Protein AF-A0A960S8V7-F1 (afdb_monomer)

Foldseek 3Di:
DDQDAAEDAVVVCVVPAVPPPVFWDDWWFFEAEPQRKTWTWTDGPVDPFIWIWIAGPVPGTDTDGDGADDATWEAENQRKIKGKHWDWADPDPVDIAIDIWIWIDHPPDIDTLGGQPPPPPSFDKHWQYAALQRWTWIDGPQWIWICDPSHIDTDPDNFRFQEAENVGDTRGDDPPQWAWHYAYPVRFTFIDHDQFWTGTPNDIDTHHNWDFQEAYPQRWTWTARPQFTWIDHPNDTDGCCVVVVFFRAWNYAYNSNYTYGHGDDPPPPPPPDPDDD

Nearest PDB structures (foldseek):
  3iuj-assembly1_A  TM=4.178E-01  e=6.243E-03  Aeromonas caviae
  3c75-assembly1_J  TM=3.885E-01  e=5.619E-03  Paracoccus versutus
  7tol-assembly1_A  TM=5.156E-01  e=6.161E+00  Methanocaldococcus jannaschii
  7tom-assembly1_A  TM=3.384E-01  e=6.161E+00  Methanocaldococcus jannaschii

Sequence (277 aa):
MGGFITILLLTLLYTVIDLHPPHCHEAIATDINDYQEVCGMCRKAAHHHWFLFRWSPDQGHQTHSCILQHQHPQINNSGQIAALHRHTVWLNEMSHYETYCLLRWDRSHLFSLGTPRQTFDIRPLFLKRINDHGQILLNTPNKSWLYTDNYFKRLRSPHLIIDINKQGDLLSSVPMGYTPLKINNKGEVLARQGKNTLLIGMETLTIPHLTPIDFNDNGQILGLLDDIPILYDKGSLIDLTTYAPTLTTPTALNNRGDIVGNALLLIRKSEGSEGDL

Solvent-accessible surface area (backbone atoms only — not comparable to full-atom values): 15720 Å² total; per-residue (Å²): 131,87,76,76,74,49,74,52,46,53,56,54,39,64,76,78,38,91,68,60,61,96,48,65,72,46,72,41,52,35,23,39,21,73,77,62,32,34,27,23,41,31,28,35,74,93,41,103,44,28,25,42,38,39,37,31,83,91,75,44,76,46,76,50,95,44,65,39,57,98,57,73,29,29,41,18,73,75,52,36,32,38,38,48,30,63,46,78,46,71,81,51,100,90,44,69,49,64,44,58,34,37,34,40,31,48,92,87,49,80,41,80,74,45,55,67,87,85,53,87,60,76,63,70,75,40,78,61,39,42,20,54,80,68,34,34,39,34,30,42,99,84,44,25,34,36,35,47,98,94,43,73,42,75,55,95,55,102,46,59,56,57,33,54,17,55,86,64,54,71,43,48,79,58,64,92,78,44,44,68,64,45,46,23,73,82,71,29,40,40,23,41,30,89,64,28,34,33,36,46,72,89,45,83,45,72,49,71,57,46,48,77,71,33,62,28,70,78,69,32,36,34,29,28,45,86,75,40,37,31,36,38,48,94,92,40,80,40,62,42,44,82,82,36,75,44,53,59,42,73,45,26,47,20,69,76,57,36,34,34,16,44,38,64,80,82,76,73,74,74,86,72,76,89,79,90,131

Structure (mmCIF, N/CA/C/O backbone):
data_AF-A0A960S8V7-F1
#
_entry.id   AF-A0A960S8V7-F1
#
loop_
_atom_site.group_PDB
_atom_site.id
_atom_site.type_symbol
_atom_site.label_atom_id
_atom_site.label_alt_id
_atom_site.label_comp_id
_atom_site.label_asym_id
_atom_site.label_entity_id
_atom_site.label_seq_id
_atom_site.pdbx_PDB_ins_code
_atom_site.Cartn_x
_atom_site.Cartn_y
_atom_site.Cartn_z
_atom_site.occupancy
_atom_site.B_iso_or_equiv
_atom_site.auth_seq_id
_atom_site.auth_comp_id
_atom_site.auth_asym_id
_atom_site.auth_atom_id
_atom_site.pdbx_PDB_model_num
ATOM 1 N N . MET A 1 1 ? -27.152 -10.404 -1.769 1.00 37.81 1 MET A N 1
ATOM 2 C CA . MET A 1 1 ? -26.263 -10.739 -2.900 1.00 37.81 1 MET A CA 1
ATOM 3 C C . MET A 1 1 ? -24.908 -11.067 -2.302 1.00 37.81 1 MET A C 1
ATOM 5 O O . MET A 1 1 ? -24.326 -10.182 -1.690 1.00 37.81 1 MET A O 1
ATOM 9 N N . GLY A 1 2 ? -24.479 -12.330 -2.345 1.00 41.41 2 GLY A N 1
ATOM 10 C CA . GLY A 1 2 ? -23.148 -12.711 -1.866 1.00 41.41 2 GLY A CA 1
ATOM 11 C C . GLY A 1 2 ? -22.112 -12.176 -2.846 1.00 41.41 2 GLY A C 1
ATOM 12 O O . GLY A 1 2 ? -22.071 -12.634 -3.984 1.00 41.41 2 GLY A O 1
ATOM 13 N N . GLY A 1 3 ? -21.361 -11.150 -2.448 1.00 49.41 3 GLY A N 1
ATOM 14 C CA . GLY A 1 3 ? -20.225 -10.677 -3.230 1.00 49.41 3 GLY A CA 1
ATOM 15 C C . GLY A 1 3 ? -19.161 -11.768 -3.252 1.00 49.41 3 GLY A C 1
ATOM 16 O O . GLY A 1 3 ? -18.802 -12.293 -2.200 1.00 49.41 3 GLY A O 1
ATOM 17 N N . PHE A 1 4 ? -18.695 -12.145 -4.438 1.00 58.06 4 PHE A N 1
ATOM 18 C CA . PHE A 1 4 ? -17.538 -13.021 -4.564 1.00 58.06 4 PHE A CA 1
ATOM 19 C C . PHE A 1 4 ? -16.294 -12.220 -4.167 1.00 58.06 4 PHE A C 1
ATOM 21 O O . PHE A 1 4 ? -16.002 -11.200 -4.786 1.00 58.06 4 PHE A O 1
ATOM 28 N N . ILE A 1 5 ? -15.582 -12.664 -3.129 1.00 66.75 5 ILE A N 1
ATOM 29 C CA . ILE A 1 5 ? -14.244 -12.152 -2.814 1.00 66.75 5 ILE A CA 1
ATOM 30 C C . ILE A 1 5 ? -13.302 -12.734 -3.867 1.00 66.75 5 ILE A C 1
ATOM 32 O O . ILE A 1 5 ? -13.122 -13.951 -3.928 1.00 66.75 5 ILE A O 1
ATOM 36 N N . THR A 1 6 ? -12.714 -11.880 -4.705 1.00 76.44 6 THR A N 1
ATOM 37 C CA . THR A 1 6 ? -11.688 -12.315 -5.658 1.00 76.44 6 THR A CA 1
ATOM 38 C C . THR A 1 6 ? -10.322 -12.119 -5.018 1.00 76.44 6 THR A C 1
ATOM 40 O O . THR A 1 6 ? -9.910 -10.995 -4.736 1.00 76.44 6 THR A O 1
ATOM 43 N N . ILE A 1 7 ? -9.599 -13.213 -4.784 1.00 73.81 7 ILE A N 1
ATOM 44 C CA . ILE A 1 7 ? -8.217 -13.153 -4.302 1.00 73.81 7 ILE A CA 1
ATOM 45 C C . ILE A 1 7 ? -7.293 -13.360 -5.501 1.00 73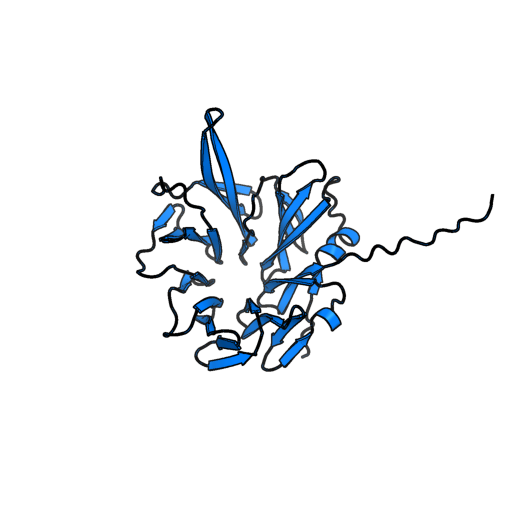.81 7 ILE A C 1
ATOM 47 O O . ILE A 1 7 ? -7.214 -14.454 -6.061 1.00 73.81 7 ILE A O 1
ATOM 51 N N . LEU A 1 8 ? -6.590 -12.302 -5.899 1.00 69.19 8 LEU A N 1
ATOM 52 C CA . LEU A 1 8 ? -5.577 -12.338 -6.949 1.00 69.19 8 LEU A CA 1
ATOM 53 C C . LEU A 1 8 ? -4.232 -12.737 -6.330 1.00 69.19 8 LEU A C 1
ATOM 55 O O . LEU A 1 8 ? -3.500 -11.921 -5.769 1.00 69.19 8 LEU A O 1
ATOM 59 N N . LEU A 1 9 ? -3.904 -14.025 -6.427 1.00 65.25 9 LEU A N 1
ATOM 60 C CA . LEU A 1 9 ? -2.627 -14.564 -5.962 1.00 65.25 9 LEU A CA 1
ATOM 61 C C . LEU A 1 9 ? -1.567 -14.388 -7.044 1.00 65.25 9 LEU A C 1
ATOM 63 O O . LEU A 1 9 ? -1.656 -14.991 -8.118 1.00 65.25 9 LEU A O 1
ATOM 67 N N . LEU A 1 10 ? -0.529 -13.598 -6.759 1.00 54.47 10 LEU A N 1
ATOM 68 C CA . LEU A 1 10 ? 0.463 -13.262 -7.781 1.00 54.47 10 LEU A CA 1
ATOM 69 C C . LEU A 1 10 ? 1.315 -14.470 -8.213 1.00 54.47 10 LEU A C 1
ATOM 71 O O . LEU A 1 10 ? 1.848 -14.510 -9.318 1.00 54.47 10 LEU A O 1
ATOM 75 N N . THR A 1 11 ? 1.375 -15.509 -7.383 1.00 51.41 11 THR A N 1
ATOM 76 C CA . THR A 1 11 ? 2.057 -16.767 -7.709 1.00 51.41 11 THR A CA 1
ATOM 77 C C . THR A 1 11 ? 1.258 -17.642 -8.685 1.00 51.41 11 THR A C 1
ATOM 79 O O . THR A 1 11 ? 1.851 -18.388 -9.457 1.00 51.41 11 THR A O 1
ATOM 82 N N . LEU A 1 12 ? -0.074 -17.506 -8.731 1.00 43.84 12 LEU A N 1
ATOM 83 C CA . LEU A 1 12 ? -0.917 -18.081 -9.796 1.00 43.84 12 LEU A CA 1
ATOM 84 C C . LEU A 1 12 ? -0.796 -17.274 -11.096 1.00 43.84 12 LEU A C 1
ATOM 86 O O . LEU A 1 12 ? -0.908 -17.824 -12.189 1.00 43.84 12 LEU A O 1
ATOM 90 N N . LEU A 1 13 ? -0.470 -15.985 -10.985 1.00 46.75 13 LEU A N 1
ATOM 91 C CA . LEU A 1 13 ? -0.134 -15.137 -12.126 1.00 46.75 13 LEU A CA 1
ATOM 92 C C . LEU A 1 13 ? 1.115 -15.643 -12.876 1.00 46.75 13 LEU A C 1
ATOM 94 O O . LEU A 1 13 ? 1.165 -15.485 -14.086 1.00 46.75 13 LEU A O 1
ATOM 98 N N . TYR A 1 14 ? 2.068 -16.314 -12.209 1.00 42.56 14 TYR A N 1
ATOM 99 C CA . TYR A 1 14 ? 3.227 -16.952 -12.864 1.00 42.56 14 TYR A CA 1
ATOM 100 C C . TYR A 1 14 ? 2.866 -18.136 -13.775 1.00 42.56 14 TYR A C 1
ATOM 102 O O . TYR A 1 14 ? 3.662 -18.485 -14.642 1.00 42.56 14 TYR A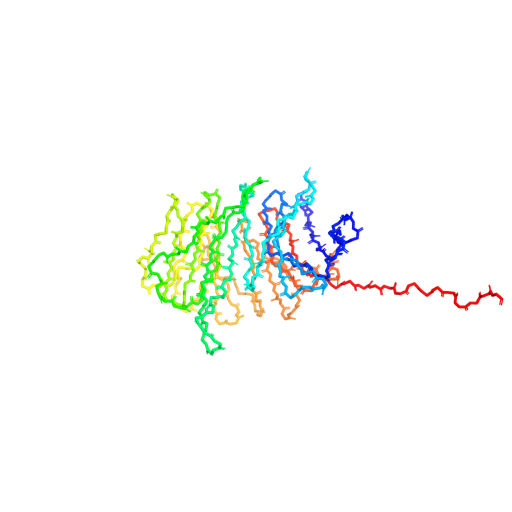 O 1
ATOM 110 N N . THR A 1 15 ? 1.721 -18.787 -13.544 1.00 40.66 15 THR A N 1
ATOM 111 C CA . THR A 1 15 ? 1.290 -19.993 -14.278 1.00 40.66 15 THR A CA 1
ATOM 112 C C . THR A 1 15 ? 0.139 -19.728 -15.245 1.00 40.66 15 THR A C 1
ATOM 114 O O . THR A 1 15 ? 0.059 -20.392 -16.272 1.00 40.66 15 THR A O 1
ATOM 117 N N . VAL A 1 16 ? -0.754 -18.783 -14.934 1.00 37.88 16 VAL A N 1
ATOM 118 C CA . VAL A 1 16 ? -1.959 -18.492 -15.739 1.00 37.88 16 VAL A CA 1
ATOM 119 C C . VAL A 1 16 ? -1.728 -17.375 -16.747 1.00 37.88 16 VAL A C 1
ATOM 121 O O . VAL A 1 16 ? -2.357 -17.342 -17.802 1.00 37.88 16 VAL A O 1
ATOM 124 N N . ILE A 1 17 ? -0.832 -16.451 -16.433 1.00 42.53 17 ILE A N 1
ATOM 125 C CA . ILE A 1 17 ? -0.481 -15.360 -17.323 1.00 42.53 17 ILE A CA 1
ATOM 126 C C . ILE A 1 17 ? 0.962 -15.641 -17.702 1.00 42.53 17 ILE A C 1
ATOM 128 O O . ILE A 1 17 ? 1.782 -15.927 -16.835 1.00 42.53 17 ILE A O 1
ATOM 132 N N . ASP A 1 18 ? 1.273 -15.608 -18.990 1.00 41.06 18 ASP A N 1
ATOM 133 C CA . ASP A 1 18 ? 2.619 -15.771 -19.550 1.00 41.06 18 ASP A CA 1
ATOM 134 C C . ASP A 1 18 ? 3.508 -14.557 -19.163 1.00 41.06 18 ASP A C 1
ATOM 136 O O . ASP A 1 18 ? 4.143 -13.889 -19.972 1.00 41.06 18 ASP A O 1
ATOM 140 N N . LEU A 1 19 ? 3.511 -14.212 -17.870 1.00 44.44 19 LEU A N 1
ATOM 141 C CA . LEU A 1 19 ? 4.275 -13.185 -17.170 1.00 44.44 19 LEU A CA 1
ATOM 142 C C . LEU A 1 19 ? 5.708 -13.627 -16.971 1.00 44.44 19 LEU A C 1
ATOM 144 O O . LEU A 1 19 ? 6.343 -13.256 -15.988 1.00 44.44 19 LEU A O 1
ATOM 148 N N . HIS A 1 20 ? 6.233 -14.413 -17.895 1.00 45.88 20 HIS A N 1
ATOM 149 C CA . HIS A 1 20 ? 7.658 -14.524 -18.054 1.00 45.88 20 HIS A CA 1
ATOM 150 C C . HIS A 1 20 ? 8.091 -13.376 -18.980 1.00 45.88 20 HIS A C 1
ATOM 152 O O . HIS A 1 20 ? 8.253 -13.588 -20.180 1.00 45.88 20 HIS A O 1
ATOM 158 N N . PRO A 1 21 ? 8.470 -12.176 -18.473 1.00 49.94 21 PRO A N 1
ATOM 159 C CA . PRO A 1 21 ? 9.760 -11.704 -18.939 1.00 49.94 21 PRO A CA 1
ATOM 160 C C . PRO A 1 21 ? 10.693 -12.900 -18.698 1.00 49.94 21 PRO A C 1
ATOM 162 O O . PRO A 1 21 ? 10.706 -13.368 -17.558 1.00 49.94 21 PRO A O 1
ATOM 165 N N . PRO A 1 22 ? 11.416 -13.423 -19.700 1.00 53.91 22 PRO A N 1
ATOM 166 C CA . PRO A 1 22 ? 12.088 -14.734 -19.659 1.00 53.91 22 PRO A CA 1
ATOM 167 C C . PRO A 1 22 ? 13.112 -14.964 -18.520 1.00 53.91 22 PRO A C 1
ATOM 169 O O . PRO A 1 22 ? 13.844 -15.947 -18.527 1.00 53.91 22 PRO A O 1
ATOM 172 N N . HIS A 1 23 ? 13.187 -14.077 -17.525 1.00 64.12 23 HIS A N 1
ATOM 173 C CA . HIS A 1 23 ? 14.170 -14.036 -16.455 1.00 64.12 23 HIS A CA 1
ATOM 174 C C . HIS A 1 23 ? 13.616 -13.587 -15.086 1.00 64.12 23 HIS A C 1
ATOM 176 O O . HIS A 1 23 ? 14.426 -13.265 -14.217 1.00 64.12 23 HIS A O 1
ATOM 182 N N . CYS A 1 24 ? 12.296 -13.478 -14.868 1.00 70.06 24 CYS A N 1
ATOM 183 C CA . CYS A 1 24 ? 11.758 -13.069 -13.563 1.00 70.06 24 CYS A CA 1
ATOM 184 C C . CYS A 1 24 ? 11.731 -14.239 -12.566 1.00 70.06 24 CYS A C 1
ATOM 186 O O . CYS A 1 24 ? 11.157 -15.280 -12.850 1.00 70.06 24 CYS A O 1
ATOM 188 N N . HIS A 1 25 ? 12.390 -14.072 -11.418 1.00 76.81 25 HIS A N 1
ATOM 189 C CA . HIS A 1 25 ? 12.520 -15.106 -10.382 1.00 76.81 25 HIS A CA 1
ATOM 190 C C . HIS A 1 25 ? 11.608 -14.871 -9.179 1.00 76.81 25 HIS A C 1
ATOM 192 O O . HIS A 1 25 ? 11.319 -15.797 -8.429 1.00 76.81 25 HIS A O 1
ATOM 198 N N . GLU A 1 26 ? 11.224 -13.621 -8.947 1.00 83.69 26 GLU A N 1
ATOM 199 C CA . GLU A 1 26 ? 10.446 -13.217 -7.785 1.00 83.69 26 GLU A CA 1
ATOM 200 C C . GLU A 1 26 ? 9.593 -12.019 -8.184 1.00 83.69 26 GLU A C 1
ATOM 202 O O . GLU A 1 26 ? 10.107 -11.078 -8.785 1.00 83.69 26 GLU A O 1
ATOM 207 N N . ALA A 1 27 ? 8.296 -12.046 -7.889 1.00 84.50 27 ALA A N 1
ATOM 208 C CA . ALA A 1 27 ? 7.416 -10.901 -8.081 1.00 84.50 27 ALA A CA 1
ATOM 209 C C . ALA A 1 27 ? 6.562 -10.713 -6.832 1.00 84.50 27 ALA A C 1
ATOM 211 O O . ALA A 1 27 ? 6.067 -11.681 -6.263 1.00 84.50 27 ALA A O 1
ATOM 212 N N . ILE A 1 28 ? 6.418 -9.461 -6.420 1.00 88.38 28 ILE A N 1
ATOM 213 C CA . ILE A 1 28 ? 5.706 -9.045 -5.221 1.00 88.38 28 ILE A CA 1
ATOM 214 C C . ILE A 1 28 ? 4.647 -8.043 -5.666 1.00 88.38 28 ILE A C 1
ATOM 216 O O . ILE A 1 28 ? 4.991 -6.956 -6.140 1.00 88.38 28 ILE A O 1
ATOM 220 N N . ALA A 1 29 ? 3.373 -8.408 -5.513 1.00 90.81 29 ALA A N 1
ATOM 221 C CA . ALA A 1 29 ? 2.274 -7.447 -5.577 1.00 90.81 29 ALA A CA 1
ATOM 222 C C . ALA A 1 29 ? 2.434 -6.466 -4.426 1.00 90.81 29 ALA A C 1
ATOM 224 O O . ALA A 1 29 ? 2.723 -6.883 -3.307 1.00 90.81 29 ALA A O 1
ATOM 225 N N . THR A 1 30 ? 2.235 -5.180 -4.671 1.00 93.19 30 THR A N 1
ATOM 226 C CA . THR A 1 30 ? 2.287 -4.198 -3.584 1.00 93.19 30 THR A CA 1
ATOM 227 C C . THR A 1 30 ? 1.032 -3.370 -3.473 1.00 93.19 30 THR A C 1
ATOM 229 O O . THR A 1 30 ? 0.781 -2.844 -2.395 1.00 93.19 30 THR A O 1
ATOM 232 N N . ASP A 1 31 ? 0.260 -3.252 -4.552 1.00 95.06 31 ASP A N 1
ATOM 233 C CA . ASP A 1 31 ? -0.965 -2.465 -4.554 1.00 95.06 31 ASP A CA 1
ATOM 234 C C . ASP A 1 31 ? -1.929 -2.907 -5.668 1.00 95.06 31 ASP A C 1
ATOM 236 O O . ASP A 1 31 ? -1.496 -3.477 -6.678 1.00 95.06 31 ASP A O 1
ATOM 240 N N . ILE A 1 32 ? -3.223 -2.643 -5.477 1.00 95.62 32 ILE A N 1
ATOM 241 C CA . ILE A 1 32 ? -4.309 -2.943 -6.420 1.00 95.62 32 ILE A CA 1
ATOM 242 C C . ILE A 1 32 ? -5.337 -1.806 -6.422 1.00 95.62 32 ILE A C 1
ATOM 244 O O . ILE A 1 32 ? -5.751 -1.331 -5.368 1.00 95.62 32 ILE A O 1
ATOM 248 N N . ASN A 1 33 ? -5.793 -1.390 -7.605 1.00 94.31 33 ASN A N 1
ATOM 249 C CA . ASN A 1 33 ? -6.859 -0.390 -7.724 1.00 94.31 33 ASN A CA 1
ATOM 250 C C . ASN A 1 33 ? -8.250 -1.014 -7.950 1.00 94.31 33 ASN A C 1
ATOM 252 O O . ASN A 1 33 ? -8.408 -2.227 -8.115 1.00 94.31 33 ASN A O 1
ATOM 256 N N . ASP A 1 34 ? -9.289 -0.176 -7.988 1.00 94.00 34 ASP A N 1
ATOM 257 C CA . ASP A 1 34 ? -10.682 -0.623 -8.164 1.00 94.00 34 ASP A CA 1
ATOM 258 C C . ASP A 1 34 ? -10.961 -1.205 -9.568 1.00 94.00 34 ASP A C 1
ATOM 260 O O . ASP A 1 34 ? -11.972 -1.874 -9.790 1.00 94.00 34 ASP A O 1
ATOM 264 N N . TYR A 1 35 ? -10.044 -1.010 -10.518 1.00 92.44 35 TYR A N 1
ATOM 265 C CA . TYR A 1 35 ? -10.084 -1.607 -11.856 1.00 92.44 35 TYR A CA 1
ATOM 266 C C . TYR A 1 35 ? -9.309 -2.927 -11.938 1.00 92.44 35 TYR A C 1
ATOM 268 O O . TYR A 1 35 ? -9.069 -3.426 -13.034 1.00 92.44 35 TYR A O 1
ATOM 276 N N . GLN A 1 36 ? -8.930 -3.496 -10.786 1.00 91.19 36 GLN A N 1
ATOM 277 C CA . GLN A 1 36 ? -8.150 -4.733 -10.680 1.00 91.19 36 GLN A CA 1
ATOM 278 C C . GLN A 1 36 ? -6.775 -4.640 -11.353 1.00 91.19 36 GLN A C 1
ATOM 280 O O . GLN A 1 36 ? -6.149 -5.655 -11.650 1.00 91.19 36 GLN A O 1
ATOM 285 N N . GLU A 1 37 ? -6.279 -3.422 -11.572 1.00 91.12 37 GLU A N 1
ATOM 286 C CA . GLU A 1 37 ? -4.912 -3.215 -12.016 1.00 91.12 37 GLU A CA 1
ATOM 287 C C . GLU A 1 37 ? -3.990 -3.365 -10.813 1.00 91.12 37 GLU A C 1
ATOM 289 O O . GLU A 1 37 ? -4.204 -2.755 -9.763 1.00 91.12 37 GLU A O 1
ATOM 294 N N . VAL A 1 38 ? -2.955 -4.177 -10.980 1.00 91.62 38 VAL A N 1
ATOM 295 C CA . VAL A 1 38 ? -1.997 -4.508 -9.930 1.00 91.62 38 VAL A CA 1
ATOM 296 C C . VAL A 1 38 ? -0.669 -3.870 -10.278 1.00 91.62 38 VAL A C 1
ATOM 298 O O . VAL A 1 38 ? -0.202 -3.982 -11.414 1.00 91.62 38 VAL A O 1
ATOM 301 N N . CYS A 1 39 ? -0.028 -3.231 -9.305 1.00 92.56 39 CYS A N 1
ATOM 302 C CA . CYS A 1 39 ? 1.372 -2.853 -9.435 1.00 92.56 39 CYS A CA 1
ATOM 303 C C . CYS A 1 39 ? 2.228 -3.586 -8.411 1.00 92.56 39 CYS A C 1
ATOM 305 O O . CYS A 1 39 ? 1.756 -4.031 -7.359 1.00 92.56 39 CYS A O 1
ATOM 307 N N . GLY A 1 40 ? 3.508 -3.710 -8.729 1.00 91.25 40 GLY A N 1
ATOM 308 C CA . GLY A 1 40 ? 4.429 -4.375 -7.837 1.00 91.25 40 GLY A CA 1
ATOM 309 C C . GLY A 1 40 ? 5.866 -4.307 -8.299 1.00 91.25 40 GLY A C 1
ATOM 310 O O . GLY A 1 40 ? 6.235 -3.559 -9.206 1.00 91.25 40 GLY A O 1
ATOM 311 N N . MET A 1 41 ? 6.687 -5.111 -7.641 1.00 90.06 41 MET A N 1
ATOM 312 C CA . MET A 1 41 ? 8.110 -5.207 -7.908 1.00 90.06 41 MET A CA 1
ATOM 313 C C . MET A 1 41 ? 8.457 -6.620 -8.344 1.00 90.06 41 MET A C 1
ATOM 315 O O . MET A 1 41 ? 7.962 -7.580 -7.765 1.00 90.06 41 MET A O 1
ATOM 319 N N . CYS A 1 42 ? 9.339 -6.770 -9.323 1.00 86.88 42 CYS A N 1
ATOM 320 C CA . CYS A 1 42 ? 9.826 -8.080 -9.729 1.00 86.88 42 CYS A CA 1
ATOM 321 C C . CYS A 1 42 ? 11.353 -8.114 -9.841 1.00 86.88 42 CYS A C 1
ATOM 323 O O . CYS A 1 42 ? 11.969 -7.130 -10.231 1.00 86.88 42 CYS A O 1
ATOM 325 N N . ARG A 1 43 ? 12.002 -9.213 -9.459 1.00 84.06 43 ARG A N 1
ATOM 326 C CA . ARG A 1 43 ? 13.460 -9.379 -9.504 1.00 84.06 43 ARG A CA 1
ATOM 327 C C . ARG A 1 43 ? 13.830 -10.345 -10.619 1.00 84.06 43 ARG A C 1
ATOM 329 O O . ARG A 1 43 ? 13.213 -11.402 -10.762 1.00 84.06 43 ARG A O 1
ATOM 336 N N . LYS A 1 44 ? 14.857 -10.002 -11.401 1.00 78.94 44 LYS A N 1
ATOM 337 C CA . LYS A 1 44 ? 15.417 -10.913 -12.410 1.00 78.94 44 LYS A CA 1
ATOM 338 C C . LYS A 1 44 ? 16.547 -11.756 -11.825 1.00 78.94 44 LYS A C 1
ATOM 340 O O . LYS A 1 44 ? 17.349 -11.229 -11.067 1.00 78.94 44 LYS A O 1
ATOM 345 N N . ALA A 1 45 ? 16.651 -13.021 -12.232 1.00 71.69 45 ALA A N 1
ATOM 346 C CA . ALA A 1 45 ? 17.666 -13.983 -11.769 1.00 71.69 45 ALA A CA 1
ATOM 347 C C . ALA A 1 45 ? 19.084 -13.411 -11.677 1.00 71.69 45 ALA A C 1
ATOM 349 O O . ALA A 1 45 ? 19.779 -13.552 -10.677 1.00 71.69 45 ALA A O 1
ATOM 350 N N . ALA A 1 46 ? 19.496 -12.770 -12.771 1.00 75.44 46 ALA A N 1
ATOM 351 C CA . ALA A 1 46 ? 20.864 -12.341 -13.009 1.00 75.44 46 ALA A CA 1
ATOM 352 C C . ALA A 1 46 ? 21.185 -10.984 -12.368 1.00 75.44 46 ALA A C 1
ATOM 354 O O . ALA A 1 46 ? 22.318 -10.516 -12.453 1.00 75.44 46 ALA A O 1
ATOM 355 N N . HIS A 1 47 ? 20.196 -10.318 -11.767 1.00 67.44 47 HIS A N 1
ATOM 356 C CA . HIS A 1 47 ? 20.335 -8.946 -11.305 1.00 67.44 47 HIS A CA 1
ATOM 357 C C . HIS A 1 47 ? 19.793 -8.787 -9.885 1.00 67.44 47 HIS A C 1
ATOM 359 O O . HIS A 1 47 ? 18.645 -9.108 -9.595 1.00 67.44 47 HIS A O 1
ATOM 365 N N . HIS A 1 48 ? 20.574 -8.157 -9.009 1.00 76.31 48 HIS A N 1
ATOM 366 C CA . HIS A 1 48 ? 20.129 -7.742 -7.671 1.00 76.31 48 HIS A CA 1
ATOM 367 C C . HIS A 1 48 ? 19.186 -6.519 -7.701 1.00 76.31 48 HIS A C 1
ATOM 369 O O . HIS A 1 48 ? 19.091 -5.766 -6.733 1.00 76.31 48 HIS A O 1
ATOM 375 N N . HIS A 1 49 ? 18.501 -6.295 -8.822 1.00 80.56 49 HIS A N 1
ATOM 376 C CA . HIS A 1 49 ? 17.652 -5.138 -9.069 1.00 80.56 49 HIS A CA 1
ATOM 377 C C . HIS A 1 49 ? 16.188 -5.562 -9.150 1.00 80.56 49 HIS A C 1
ATOM 379 O O . HIS A 1 49 ? 15.854 -6.552 -9.806 1.00 80.56 49 HIS A O 1
ATOM 385 N N . TRP A 1 50 ? 15.322 -4.787 -8.499 1.00 84.25 50 TRP A N 1
ATOM 386 C CA . TRP A 1 50 ? 13.878 -4.912 -8.650 1.00 84.25 50 TRP A CA 1
ATOM 387 C C . TRP A 1 50 ? 13.398 -4.046 -9.808 1.00 84.25 50 TRP A C 1
ATOM 389 O O . TRP A 1 50 ? 13.956 -2.985 -10.047 1.00 84.25 50 TRP A O 1
ATOM 399 N N . PHE A 1 51 ? 12.355 -4.471 -10.501 1.00 84.69 51 PHE A N 1
ATOM 400 C CA . PHE A 1 51 ? 11.728 -3.772 -11.613 1.00 84.69 51 PHE A CA 1
ATOM 401 C C . PHE A 1 51 ? 10.281 -3.464 -11.266 1.00 84.69 51 PHE A C 1
ATOM 403 O O . PHE A 1 51 ? 9.618 -4.279 -10.628 1.00 84.69 51 PHE A O 1
ATOM 410 N N . LEU A 1 52 ? 9.789 -2.307 -11.695 1.00 87.44 52 LEU A N 1
ATOM 411 C CA . LEU A 1 52 ? 8.377 -1.970 -11.579 1.00 87.44 52 LEU A CA 1
ATOM 412 C C . LEU A 1 52 ? 7.558 -2.747 -12.618 1.00 87.44 52 LEU A C 1
ATOM 414 O O . LEU A 1 52 ? 7.888 -2.743 -13.805 1.00 87.44 52 LEU A O 1
ATOM 418 N N . PHE A 1 53 ? 6.463 -3.373 -12.197 1.00 88.62 53 PHE A N 1
ATOM 419 C CA . PHE A 1 53 ? 5.499 -3.956 -13.127 1.00 88.62 53 PHE A CA 1
ATOM 420 C C . PHE A 1 53 ? 4.094 -3.419 -12.889 1.00 88.62 53 PHE A C 1
ATOM 422 O O . PHE A 1 53 ? 3.753 -2.947 -11.800 1.00 88.62 53 PHE A O 1
ATOM 429 N N . ARG A 1 54 ? 3.295 -3.517 -13.947 1.00 88.44 54 ARG A N 1
ATOM 430 C CA . ARG A 1 54 ? 1.864 -3.274 -13.964 1.00 88.44 54 ARG A CA 1
ATOM 431 C C . ARG A 1 54 ? 1.195 -4.463 -14.629 1.00 88.44 54 ARG A C 1
ATOM 433 O O . ARG A 1 54 ? 1.606 -4.919 -15.693 1.00 88.44 54 ARG A O 1
ATOM 440 N N . TRP A 1 55 ? 0.119 -4.928 -14.037 1.00 89.44 55 TRP A N 1
ATOM 441 C CA . TRP A 1 55 ? -0.768 -5.882 -14.664 1.00 89.44 55 TRP A CA 1
ATOM 442 C C . TRP A 1 55 ? -2.176 -5.299 -14.728 1.00 89.44 55 TRP A C 1
ATOM 444 O O . TRP A 1 55 ? -2.610 -4.631 -13.793 1.00 89.44 55 TRP A O 1
ATOM 454 N N . SER A 1 56 ? -2.868 -5.517 -15.841 1.00 85.69 56 SER A N 1
ATOM 455 C CA . SER A 1 56 ? -4.257 -5.116 -16.043 1.00 85.69 56 SER A CA 1
ATOM 456 C C . SER A 1 56 ? -5.025 -6.289 -16.660 1.00 85.69 56 SER A C 1
ATOM 458 O O . SER A 1 56 ? -4.499 -6.912 -17.587 1.00 85.69 56 SER A O 1
ATOM 460 N N . PRO A 1 57 ? -6.258 -6.583 -16.211 1.00 80.94 57 PRO A N 1
ATOM 461 C CA . PRO A 1 57 ? -7.083 -7.624 -16.822 1.00 80.94 57 PRO A CA 1
ATOM 462 C C . PRO A 1 57 ? -7.319 -7.394 -18.322 1.00 80.94 57 PRO A C 1
ATOM 464 O O . PRO A 1 57 ? -7.268 -8.339 -19.104 1.00 80.94 57 PRO A O 1
ATOM 467 N N . ASP A 1 58 ? -7.516 -6.135 -18.727 1.00 83.62 58 ASP A N 1
ATOM 468 C CA . ASP A 1 58 ? -7.910 -5.777 -20.096 1.00 83.62 58 ASP A CA 1
ATOM 469 C C . ASP A 1 58 ? -6.719 -5.640 -21.052 1.00 83.62 58 ASP A C 1
ATOM 471 O O . ASP A 1 58 ? -6.849 -5.836 -22.259 1.00 83.62 58 ASP A O 1
ATOM 475 N N . GLN A 1 59 ? -5.554 -5.254 -20.527 1.00 77.75 59 GLN A N 1
ATOM 476 C CA . GLN A 1 59 ? -4.358 -4.965 -21.331 1.00 77.75 59 GLN A CA 1
ATOM 477 C C . GLN A 1 59 ? -3.263 -6.024 -21.177 1.00 77.75 59 GLN A C 1
ATOM 479 O O . GLN A 1 59 ? -2.209 -5.920 -21.805 1.00 77.75 59 GLN A O 1
ATOM 484 N N . GLY A 1 60 ? -3.490 -7.024 -20.326 1.00 76.06 60 GLY A N 1
ATOM 485 C CA . GLY A 1 60 ? -2.470 -7.976 -19.926 1.00 76.06 60 GLY A CA 1
ATOM 486 C C . GLY A 1 60 ? -1.328 -7.306 -19.160 1.00 76.06 60 GLY A C 1
ATOM 487 O O . GLY A 1 60 ? -1.509 -6.379 -18.365 1.00 76.06 60 GLY A O 1
ATOM 488 N N . HIS A 1 61 ? -0.121 -7.820 -19.367 1.00 66.62 61 HIS A N 1
ATOM 489 C CA . HIS A 1 61 ? 1.063 -7.387 -18.640 1.00 66.62 61 HIS A CA 1
ATOM 490 C C . HIS A 1 61 ? 1.786 -6.237 -19.312 1.00 66.62 61 HIS A C 1
ATOM 492 O O . HIS A 1 61 ? 2.096 -6.292 -20.501 1.00 66.62 61 HIS A O 1
ATOM 498 N N . GLN A 1 62 ? 2.173 -5.254 -18.510 1.00 67.88 62 GLN A N 1
ATOM 499 C CA . GLN A 1 62 ? 3.110 -4.225 -18.915 1.00 67.88 62 GLN A CA 1
ATOM 500 C C . GLN A 1 62 ? 4.256 -4.190 -17.905 1.00 67.88 62 GLN A C 1
ATOM 502 O O . GLN A 1 62 ? 4.060 -4.072 -16.697 1.00 67.88 62 GLN A O 1
ATOM 507 N N . THR A 1 63 ? 5.489 -4.267 -18.392 1.00 60.03 63 THR A N 1
ATOM 508 C CA . THR A 1 63 ? 6.681 -4.034 -17.566 1.00 60.03 63 THR A CA 1
ATOM 509 C C . THR A 1 63 ? 7.385 -2.795 -18.036 1.00 60.03 63 THR A C 1
ATOM 511 O O . THR A 1 63 ? 7.703 -2.688 -19.218 1.00 60.03 63 THR A O 1
ATOM 514 N N . HIS A 1 64 ? 7.718 -1.914 -17.100 1.00 62.44 64 HIS A N 1
ATOM 515 C CA . HIS A 1 64 ? 8.684 -0.860 -17.346 1.00 62.44 64 HIS A CA 1
ATOM 516 C C . HIS A 1 64 ? 9.940 -1.141 -16.538 1.00 62.44 64 HIS A C 1
ATOM 518 O O . HIS A 1 64 ? 9.920 -1.306 -15.320 1.00 62.44 64 HIS A O 1
ATOM 524 N N . SER A 1 65 ? 11.073 -1.199 -17.228 1.00 58.38 65 SER A N 1
ATOM 525 C CA . SER A 1 65 ? 12.356 -1.435 -16.589 1.00 58.38 65 SER A CA 1
ATOM 526 C C . SER A 1 65 ? 12.840 -0.169 -15.882 1.00 58.38 65 SER A C 1
ATOM 528 O O . SER A 1 65 ? 13.604 0.608 -16.449 1.00 58.38 65 SER A O 1
ATOM 530 N N . CYS A 1 66 ? 12.421 0.042 -14.637 1.00 63.59 66 CYS A N 1
ATOM 531 C CA . CYS A 1 66 ? 13.108 0.951 -13.726 1.00 63.59 66 CYS A CA 1
ATOM 532 C C . CYS A 1 66 ? 13.582 0.181 -12.496 1.00 63.59 66 CYS A C 1
ATOM 534 O O . CYS A 1 66 ? 12.839 -0.611 -11.924 1.00 63.59 66 CYS A O 1
ATOM 536 N N . ILE A 1 67 ? 14.850 0.376 -12.128 1.00 66.00 67 ILE A N 1
ATOM 537 C CA . ILE A 1 67 ? 15.461 -0.300 -10.984 1.00 66.00 67 ILE A CA 1
ATOM 538 C C . ILE A 1 67 ? 14.845 0.283 -9.716 1.00 66.00 67 ILE A C 1
ATOM 540 O O . ILE A 1 67 ? 15.129 1.416 -9.369 1.00 66.00 67 ILE A O 1
ATOM 544 N N . LEU A 1 68 ? 14.011 -0.443 -8.997 1.00 72.00 68 LEU A N 1
ATOM 545 C CA . LEU A 1 68 ? 13.505 -0.014 -7.700 1.00 72.00 68 LEU A CA 1
ATOM 546 C C . LEU A 1 68 ? 14.380 -0.601 -6.587 1.00 72.00 68 LEU A C 1
ATOM 548 O O . LEU A 1 68 ? 14.926 -1.698 -6.708 1.00 72.00 68 LEU A O 1
ATOM 552 N N . GLN A 1 69 ? 14.526 0.127 -5.483 1.00 65.25 69 GLN A N 1
ATOM 553 C CA . GLN A 1 69 ? 15.093 -0.429 -4.256 1.00 65.25 69 GLN A CA 1
ATOM 554 C C . GLN A 1 69 ? 14.150 -0.144 -3.088 1.00 65.25 69 GLN A C 1
ATOM 556 O O . GLN A 1 69 ? 13.963 1.004 -2.695 1.00 65.25 69 GLN A O 1
ATOM 561 N N . HIS A 1 70 ? 13.601 -1.227 -2.532 1.00 65.50 70 HIS A N 1
ATOM 562 C CA . HIS A 1 70 ? 13.027 -1.317 -1.183 1.00 65.50 70 HIS A CA 1
ATOM 563 C C . HIS A 1 70 ? 11.849 -0.392 -0.827 1.00 65.50 70 HIS A C 1
ATOM 565 O O . HIS A 1 70 ? 11.607 -0.150 0.355 1.00 65.50 70 HIS A O 1
ATOM 571 N N . GLN A 1 71 ? 11.092 0.114 -1.802 1.00 77.12 71 GLN A N 1
ATOM 572 C CA . GLN A 1 71 ? 9.847 0.844 -1.541 1.00 77.12 71 GLN A CA 1
ATOM 573 C C . GLN A 1 71 ? 8.718 0.286 -2.402 1.00 77.12 71 GLN A C 1
ATOM 575 O O . GLN A 1 71 ? 8.885 0.111 -3.607 1.00 77.12 71 GLN A O 1
ATOM 580 N N . HIS A 1 72 ? 7.581 0.027 -1.760 1.00 87.94 72 HIS A N 1
ATOM 581 C CA . HIS A 1 72 ? 6.387 -0.538 -2.374 1.00 87.94 72 HIS A CA 1
ATOM 582 C C . HIS A 1 72 ? 5.740 0.489 -3.317 1.00 87.94 72 HIS A C 1
ATOM 584 O O . HIS A 1 72 ? 5.316 1.544 -2.836 1.00 87.94 72 HIS A O 1
ATOM 590 N N . PRO A 1 73 ? 5.679 0.241 -4.640 1.00 92.38 73 PRO A N 1
ATOM 591 C CA . PRO A 1 73 ? 4.933 1.106 -5.538 1.00 92.38 73 PRO A CA 1
ATOM 592 C C . PRO A 1 73 ? 3.448 1.104 -5.174 1.00 92.38 73 PRO A C 1
ATOM 594 O O . PRO A 1 73 ? 2.941 0.157 -4.566 1.00 92.38 73 PRO A O 1
ATOM 597 N N . GLN A 1 74 ? 2.776 2.196 -5.514 1.00 94.69 74 GLN A N 1
ATOM 598 C CA . GLN A 1 74 ? 1.363 2.428 -5.217 1.00 94.69 74 GLN A CA 1
ATOM 599 C C . GLN A 1 74 ? 0.635 2.793 -6.505 1.00 94.69 74 GLN A C 1
ATOM 601 O O . GLN A 1 74 ? 1.205 3.518 -7.322 1.00 94.69 74 GLN A O 1
ATOM 606 N N . ILE A 1 75 ? -0.602 2.340 -6.678 1.00 95.00 75 ILE A N 1
ATOM 607 C CA . ILE A 1 75 ? -1.431 2.585 -7.860 1.00 95.00 75 ILE A CA 1
ATOM 608 C C . ILE A 1 75 ? -2.743 3.263 -7.456 1.00 95.00 75 ILE A C 1
ATOM 610 O O . ILE A 1 75 ? -3.416 2.843 -6.524 1.00 95.00 75 ILE A O 1
ATOM 614 N N . ASN A 1 76 ? -3.125 4.329 -8.160 1.00 95.00 76 ASN A N 1
ATOM 615 C CA . ASN A 1 76 ? -4.431 4.968 -7.964 1.00 95.00 76 ASN A CA 1
ATOM 616 C C . ASN A 1 76 ? -5.488 4.423 -8.943 1.00 95.00 76 ASN A C 1
ATOM 618 O O . ASN A 1 76 ? -5.180 3.662 -9.867 1.00 95.00 76 ASN A O 1
ATOM 622 N N . ASN A 1 77 ? -6.746 4.848 -8.800 1.00 94.19 77 ASN A N 1
ATOM 623 C CA . ASN A 1 77 ? -7.810 4.426 -9.718 1.00 94.19 77 ASN A CA 1
ATOM 624 C C . ASN A 1 77 ? -7.679 5.033 -11.119 1.00 94.19 77 ASN A C 1
ATOM 626 O O . ASN A 1 77 ? -8.209 4.488 -12.080 1.00 94.19 77 ASN A O 1
ATOM 630 N N . SER A 1 78 ? -6.922 6.115 -11.282 1.00 92.50 78 SER A N 1
ATOM 631 C CA . SER A 1 78 ? -6.558 6.631 -12.608 1.00 92.50 78 SER A CA 1
ATOM 632 C C . SER A 1 78 ? -5.518 5.741 -13.317 1.00 92.50 78 SER A C 1
ATOM 634 O O . SER A 1 78 ? -5.127 6.007 -14.456 1.00 92.50 78 SER A O 1
ATOM 636 N N . GLY A 1 79 ? -5.048 4.674 -12.659 1.00 90.88 79 GLY A N 1
ATOM 637 C CA . GLY A 1 79 ? -4.040 3.755 -13.172 1.00 90.88 79 GLY A CA 1
ATOM 638 C C . GLY A 1 79 ? -2.648 4.382 -13.240 1.00 90.88 79 GLY A C 1
ATOM 639 O O . GLY A 1 79 ? -1.831 3.959 -14.055 1.00 90.88 79 GLY A O 1
ATOM 640 N N . GLN A 1 80 ? -2.386 5.424 -12.454 1.00 93.81 80 GLN A N 1
ATOM 641 C CA . GLN A 1 80 ? -1.059 6.003 -12.286 1.00 93.81 80 GLN A CA 1
ATOM 642 C C . GLN A 1 80 ? -0.344 5.269 -11.159 1.00 93.81 80 GLN A C 1
ATOM 644 O O . GLN A 1 80 ? -0.916 5.075 -10.088 1.00 93.81 80 GLN A O 1
ATOM 649 N N . ILE A 1 81 ? 0.917 4.914 -11.389 1.00 94.00 81 ILE A N 1
ATOM 650 C CA . ILE A 1 81 ? 1.752 4.256 -10.390 1.00 94.00 81 ILE A CA 1
ATOM 651 C C . ILE A 1 81 ? 2.789 5.247 -9.877 1.00 94.00 81 ILE A C 1
ATOM 653 O O . ILE A 1 81 ? 3.508 5.851 -10.670 1.00 94.00 81 ILE A O 1
ATOM 657 N N . ALA A 1 82 ? 2.898 5.399 -8.563 1.00 94.50 82 ALA A N 1
ATOM 658 C CA . ALA A 1 82 ? 3.999 6.102 -7.921 1.00 94.50 82 ALA A CA 1
ATOM 659 C C . ALA A 1 82 ? 5.027 5.096 -7.401 1.00 94.50 82 ALA A C 1
ATOM 661 O O . ALA A 1 82 ? 4.669 4.074 -6.819 1.00 94.50 82 ALA A O 1
ATOM 662 N N . ALA A 1 83 ? 6.310 5.400 -7.579 1.00 93.31 83 ALA A N 1
ATOM 663 C CA . ALA A 1 83 ? 7.404 4.590 -7.054 1.00 93.31 83 ALA A CA 1
ATOM 664 C C . ALA A 1 83 ? 8.593 5.474 -6.667 1.00 93.31 83 ALA A C 1
ATOM 666 O O . ALA A 1 83 ? 8.767 6.568 -7.203 1.00 93.31 83 ALA A O 1
ATOM 667 N N . LEU A 1 84 ? 9.442 4.993 -5.758 1.00 90.94 84 LEU A N 1
ATOM 668 C CA . LEU A 1 84 ? 10.701 5.656 -5.424 1.00 90.94 84 LEU A CA 1
ATOM 669 C C . LEU A 1 84 ? 11.884 4.886 -5.996 1.00 90.94 84 LEU A C 1
ATOM 671 O O . LEU A 1 84 ? 12.080 3.704 -5.721 1.00 90.94 84 LEU A O 1
ATOM 675 N N . HIS A 1 85 ? 12.701 5.595 -6.762 1.00 88.25 85 HIS A N 1
ATOM 676 C CA . HIS A 1 85 ? 13.970 5.112 -7.271 1.00 88.25 85 HIS A CA 1
ATOM 677 C C . HIS A 1 85 ? 15.108 5.643 -6.400 1.00 88.25 85 HIS A C 1
ATOM 679 O O . HIS A 1 85 ? 15.313 6.853 -6.313 1.00 88.25 85 HIS A O 1
ATOM 685 N N . ARG A 1 86 ? 15.859 4.746 -5.761 1.00 85.56 86 ARG A N 1
ATOM 686 C CA . ARG A 1 86 ? 17.075 5.093 -5.020 1.00 85.56 86 ARG A CA 1
ATOM 687 C C . ARG A 1 86 ? 18.258 5.092 -5.979 1.00 85.56 86 ARG A C 1
ATOM 689 O O . ARG A 1 86 ? 18.518 4.091 -6.641 1.00 85.56 86 ARG A O 1
ATOM 696 N N . HIS A 1 87 ? 18.977 6.200 -6.014 1.00 82.94 87 HIS A N 1
ATOM 697 C CA . HIS A 1 87 ? 20.178 6.381 -6.804 1.00 82.94 87 HIS A CA 1
ATOM 698 C C . HIS A 1 87 ? 21.359 6.658 -5.871 1.00 82.94 87 HIS A C 1
ATOM 700 O O . HIS A 1 87 ? 21.388 7.675 -5.170 1.00 82.94 87 HIS A O 1
ATOM 706 N N . THR A 1 88 ? 22.329 5.745 -5.861 1.00 83.38 88 THR A N 1
ATOM 707 C CA . THR A 1 88 ? 23.574 5.884 -5.099 1.00 83.38 88 THR A CA 1
ATOM 708 C C . THR A 1 88 ? 24.582 6.660 -5.933 1.00 83.38 88 THR A C 1
ATOM 710 O O . THR A 1 88 ? 25.000 6.201 -6.994 1.00 83.38 88 THR A O 1
ATOM 713 N N . VAL A 1 89 ? 24.977 7.838 -5.459 1.00 83.38 89 VAL A N 1
ATOM 714 C CA . VAL A 1 89 ? 26.020 8.650 -6.088 1.00 83.38 89 VAL A CA 1
ATOM 715 C C . VAL A 1 89 ? 27.315 8.463 -5.310 1.00 83.38 89 VAL A C 1
ATOM 717 O O . VAL A 1 89 ? 27.386 8.792 -4.126 1.00 83.38 89 VAL A O 1
ATOM 720 N N . TRP A 1 90 ? 28.342 7.947 -5.978 1.00 83.31 90 TRP A N 1
ATOM 721 C CA . TRP A 1 90 ? 29.679 7.794 -5.410 1.00 83.31 90 TRP A CA 1
ATOM 722 C C . TRP A 1 90 ? 30.460 9.097 -5.586 1.00 83.31 90 TRP A C 1
ATOM 724 O O . TRP A 1 90 ? 30.604 9.586 -6.704 1.00 83.31 90 TRP A O 1
ATOM 734 N N . LEU A 1 91 ? 30.936 9.675 -4.482 1.00 85.06 91 LEU A N 1
ATOM 735 C CA . LEU A 1 91 ? 31.819 10.847 -4.503 1.00 85.06 91 LEU A CA 1
ATOM 736 C C . LEU A 1 91 ? 33.282 10.416 -4.650 1.00 85.06 91 LEU A C 1
ATOM 738 O O . LEU A 1 91 ? 34.060 11.062 -5.344 1.00 85.06 91 LEU A O 1
ATOM 742 N N . ASN A 1 92 ? 33.641 9.322 -3.979 1.00 89.00 92 ASN A N 1
ATOM 743 C CA . ASN A 1 92 ? 34.918 8.621 -4.078 1.00 89.00 92 ASN A CA 1
ATOM 744 C C . ASN A 1 92 ? 34.734 7.168 -3.595 1.00 89.00 92 ASN A C 1
ATOM 746 O O . ASN A 1 92 ? 33.632 6.770 -3.220 1.00 89.00 92 ASN A O 1
ATOM 750 N N . GLU A 1 93 ? 35.810 6.381 -3.572 1.00 86.12 93 GLU A N 1
ATOM 751 C CA . GLU A 1 93 ? 35.782 4.960 -3.183 1.00 86.12 93 GLU A CA 1
ATOM 752 C C . GLU A 1 93 ? 35.259 4.703 -1.758 1.00 86.12 93 GLU A C 1
ATOM 754 O O . GLU A 1 93 ? 34.738 3.627 -1.479 1.00 86.12 93 GLU A O 1
ATOM 759 N N . MET A 1 94 ? 35.362 5.685 -0.856 1.00 83.31 94 MET A N 1
ATOM 760 C CA . MET A 1 94 ? 34.978 5.544 0.555 1.00 83.31 94 MET A CA 1
ATOM 761 C C . MET A 1 94 ? 33.705 6.307 0.935 1.00 83.31 94 MET A C 1
ATOM 763 O O . MET A 1 94 ? 33.246 6.202 2.071 1.00 83.31 94 MET A O 1
ATOM 767 N N . SER A 1 95 ? 33.124 7.088 0.022 1.00 83.31 95 SER A N 1
ATOM 768 C CA . SER A 1 95 ? 31.942 7.897 0.314 1.00 83.31 95 SER A CA 1
ATOM 769 C C . SER A 1 95 ? 30.952 7.907 -0.840 1.00 83.31 95 SER A C 1
ATOM 771 O O . SER A 1 95 ? 31.263 8.211 -1.993 1.00 83.31 95 SER A O 1
ATOM 773 N N . HIS A 1 96 ? 29.713 7.604 -0.487 1.00 81.56 96 HIS A N 1
ATOM 774 C CA . HIS A 1 96 ? 28.559 7.733 -1.350 1.00 81.56 96 HIS A CA 1
ATOM 775 C C . HIS A 1 96 ? 27.458 8.462 -0.593 1.00 81.56 96 HIS A C 1
ATOM 777 O O . HIS A 1 96 ? 27.428 8.480 0.638 1.00 81.56 96 HIS A O 1
ATOM 783 N N . TYR A 1 97 ? 26.542 9.058 -1.341 1.00 82.44 97 TYR A N 1
ATOM 784 C CA . TYR A 1 97 ? 25.277 9.519 -0.803 1.00 82.44 97 TYR A CA 1
ATOM 785 C C . TYR A 1 97 ? 24.136 8.943 -1.623 1.00 82.44 97 TYR A C 1
ATOM 787 O O . TYR A 1 97 ? 24.271 8.602 -2.800 1.00 82.44 97 TYR A O 1
ATOM 795 N N . GLU A 1 98 ? 22.994 8.819 -0.969 1.00 83.06 98 GLU A N 1
ATOM 796 C CA . GLU A 1 98 ? 21.786 8.311 -1.589 1.00 83.06 98 GLU A CA 1
ATOM 797 C C . GLU A 1 98 ? 20.872 9.460 -1.952 1.00 83.06 98 GLU A C 1
ATOM 799 O O . GLU A 1 98 ? 20.632 10.378 -1.166 1.00 83.06 98 GLU A O 1
ATOM 804 N N . THR A 1 99 ? 20.329 9.378 -3.154 1.00 83.62 99 THR A N 1
ATOM 805 C CA . THR A 1 99 ? 19.279 10.268 -3.625 1.00 83.62 99 THR A CA 1
ATOM 806 C C . THR A 1 99 ? 18.055 9.441 -3.965 1.00 83.62 99 THR A C 1
ATOM 808 O O . THR A 1 99 ? 18.163 8.289 -4.375 1.00 83.62 99 THR A O 1
ATOM 811 N N . TYR A 1 100 ? 16.877 10.022 -3.770 1.00 86.38 100 TYR A N 1
ATOM 812 C CA . TYR A 1 100 ? 15.606 9.369 -4.054 1.00 86.38 100 TYR A CA 1
ATOM 813 C C . TYR A 1 100 ? 14.883 10.171 -5.121 1.00 86.38 100 TYR A C 1
ATOM 815 O O . TYR A 1 100 ? 14.553 11.333 -4.894 1.00 86.38 100 TYR A O 1
ATOM 823 N N . CYS A 1 101 ? 14.643 9.555 -6.271 1.00 88.12 101 CYS A N 1
ATOM 824 C CA . CYS A 1 101 ? 13.851 10.111 -7.351 1.00 88.12 101 CYS A CA 1
ATOM 825 C C . CYS A 1 101 ? 12.426 9.567 -7.278 1.00 88.12 101 CYS A C 1
ATOM 827 O O . CYS A 1 101 ? 12.216 8.352 -7.236 1.00 88.12 101 CYS A O 1
ATOM 829 N N . LEU A 1 102 ? 11.448 10.469 -7.266 1.00 90.38 102 LEU A N 1
ATOM 830 C CA . LEU A 1 102 ? 10.055 10.090 -7.401 1.00 90.38 102 LEU A CA 1
ATOM 831 C C . LEU A 1 102 ? 9.758 9.782 -8.865 1.00 90.38 102 LEU A C 1
ATOM 833 O O . LEU A 1 102 ? 9.970 10.617 -9.741 1.00 90.38 102 LEU A O 1
ATOM 837 N N . LEU A 1 103 ? 9.238 8.589 -9.114 1.00 91.12 103 LEU A N 1
AT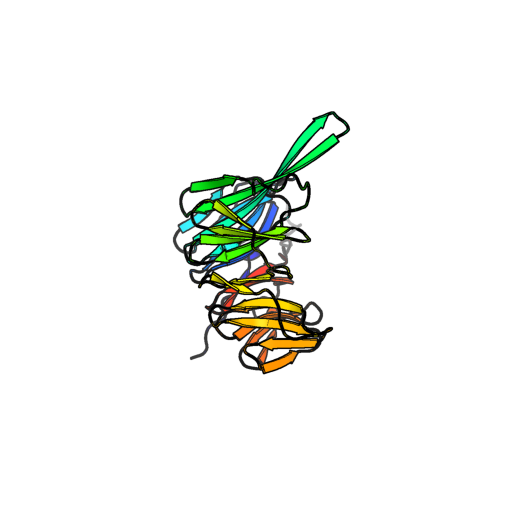OM 838 C CA . LEU A 1 103 ? 8.749 8.170 -10.413 1.00 91.12 103 LEU A CA 1
ATOM 839 C C . LEU A 1 103 ? 7.223 8.171 -10.408 1.00 91.12 103 LEU A C 1
ATOM 841 O O . LEU A 1 103 ? 6.599 7.761 -9.427 1.00 91.12 103 LEU A O 1
ATOM 845 N N . ARG A 1 104 ? 6.634 8.584 -11.529 1.00 92.50 104 ARG A N 1
ATOM 846 C CA . ARG A 1 104 ? 5.219 8.364 -11.824 1.00 92.50 104 ARG A CA 1
ATOM 847 C C . ARG A 1 104 ? 5.103 7.674 -13.167 1.00 92.50 104 ARG A C 1
ATOM 849 O O . ARG A 1 104 ? 5.553 8.216 -14.167 1.00 92.50 104 ARG A O 1
ATOM 856 N N . TRP A 1 105 ? 4.498 6.501 -13.194 1.00 90.25 105 TRP A N 1
ATOM 857 C CA . TRP A 1 105 ? 4.169 5.797 -14.421 1.00 90.25 105 TRP A CA 1
ATOM 858 C C . TRP A 1 105 ? 2.702 6.059 -14.746 1.00 90.25 105 TRP A C 1
ATOM 860 O O . TRP A 1 105 ? 1.820 5.629 -14.004 1.00 90.25 105 TRP A O 1
ATOM 870 N N . ASP A 1 106 ? 2.434 6.809 -15.812 1.00 88.31 106 ASP A N 1
ATOM 871 C CA . ASP A 1 106 ? 1.093 6.815 -16.400 1.00 88.31 106 ASP A CA 1
ATOM 872 C C . ASP A 1 106 ? 0.900 5.563 -17.273 1.00 88.31 106 ASP A C 1
ATOM 874 O O . ASP A 1 106 ? 1.824 4.780 -17.448 1.00 88.31 106 ASP A O 1
ATOM 878 N N . ARG A 1 107 ? -0.287 5.324 -17.835 1.00 82.31 107 ARG A N 1
ATOM 879 C CA . ARG A 1 107 ? -0.548 4.110 -18.640 1.00 82.31 107 ARG A CA 1
ATOM 880 C C . ARG A 1 107 ? 0.407 3.893 -19.827 1.00 82.31 107 ARG A C 1
ATOM 882 O O . ARG A 1 107 ? 0.417 2.814 -20.398 1.00 82.31 107 ARG A O 1
ATOM 889 N N . SER A 1 108 ? 1.173 4.904 -20.218 1.00 85.12 108 SER A N 1
ATOM 890 C CA . SER A 1 108 ? 1.969 4.936 -21.444 1.00 85.12 108 SER A CA 1
ATOM 891 C C . SER A 1 108 ? 3.443 5.298 -21.233 1.00 85.12 108 SER A C 1
ATOM 893 O O . SER A 1 108 ? 4.294 4.903 -22.023 1.00 85.12 108 SER A O 1
ATOM 895 N N . HIS A 1 109 ? 3.764 6.041 -20.177 1.00 88.50 109 HIS A N 1
ATOM 896 C CA . HIS A 1 109 ? 5.041 6.715 -20.000 1.00 88.50 109 HIS A CA 1
ATOM 897 C C . HIS A 1 109 ? 5.440 6.764 -18.528 1.00 88.50 109 HIS A C 1
ATOM 899 O O . HIS A 1 109 ? 4.659 7.107 -17.637 1.00 88.50 109 HIS A O 1
ATOM 905 N N . LEU A 1 110 ? 6.710 6.458 -18.281 1.00 89.56 110 LEU A N 1
ATOM 906 C CA . LEU A 1 110 ? 7.339 6.613 -16.980 1.00 89.56 110 LEU A CA 1
ATOM 907 C C . LEU A 1 110 ? 8.016 7.985 -16.904 1.00 89.56 110 LEU A C 1
ATOM 909 O O . LEU A 1 110 ? 8.956 8.260 -17.647 1.00 89.56 110 LEU A O 1
ATOM 913 N N . PHE A 1 111 ? 7.570 8.825 -15.977 1.00 91.25 111 PHE A N 1
ATOM 914 C CA . PHE A 1 111 ? 8.148 10.138 -15.716 1.00 91.25 111 PHE A CA 1
ATOM 915 C C . PHE A 1 111 ? 9.011 10.112 -14.466 1.00 91.25 111 PHE A C 1
ATOM 917 O O . PHE A 1 111 ? 8.615 9.594 -13.420 1.00 91.25 111 PHE A O 1
ATOM 924 N N . SER A 1 112 ? 10.161 10.769 -14.561 1.00 91.94 112 SER A N 1
ATOM 925 C CA . SER A 1 112 ? 10.901 11.237 -13.397 1.00 91.94 112 SER A CA 1
ATOM 926 C C . SER A 1 112 ? 10.287 12.554 -12.930 1.00 91.94 112 SER A C 1
ATOM 928 O O . SER A 1 112 ? 10.297 13.542 -13.661 1.00 91.94 112 SER A O 1
ATOM 930 N N . LEU A 1 113 ? 9.746 12.573 -11.714 1.00 91.19 113 LEU A N 1
ATOM 931 C CA . LEU A 1 113 ? 9.214 13.779 -11.073 1.00 91.19 113 LEU A CA 1
ATOM 932 C C . LEU A 1 113 ? 10.301 14.541 -10.296 1.00 91.19 113 LEU A C 1
ATOM 934 O O . LEU A 1 113 ? 10.041 15.599 -9.721 1.00 91.19 113 LEU A O 1
ATOM 938 N N . GLY A 1 114 ? 11.528 14.014 -10.297 1.00 88.69 114 GLY A N 1
ATOM 939 C CA . GLY A 1 114 ? 12.676 14.571 -9.600 1.00 88.69 114 GLY A CA 1
ATOM 940 C C . GLY A 1 114 ? 12.673 14.268 -8.104 1.00 88.69 114 GLY A C 1
ATOM 941 O O . GLY A 1 114 ? 12.035 13.330 -7.622 1.00 88.69 114 GLY A O 1
ATOM 942 N N . THR A 1 115 ? 13.434 15.068 -7.363 1.00 84.88 115 THR A N 1
ATOM 943 C CA . THR A 1 115 ? 13.573 14.961 -5.910 1.00 84.88 115 THR A CA 1
ATOM 944 C C . THR A 1 115 ? 13.028 16.234 -5.251 1.00 84.88 115 THR A C 1
ATOM 946 O O . THR A 1 115 ? 13.061 17.310 -5.868 1.00 84.88 115 THR A O 1
ATOM 949 N N . PRO A 1 116 ? 12.534 16.177 -4.002 1.00 79.44 116 PRO A N 1
ATOM 950 C CA . PRO A 1 116 ? 12.223 17.384 -3.247 1.00 79.44 116 PRO A CA 1
ATOM 951 C C . PRO A 1 116 ? 13.487 18.256 -3.095 1.00 79.44 116 PRO A C 1
ATOM 953 O O . PRO A 1 116 ? 14.335 18.004 -2.245 1.00 79.44 116 PRO A O 1
ATOM 956 N N . ARG A 1 117 ? 13.626 19.312 -3.916 1.00 66.94 117 ARG A N 1
ATOM 957 C CA . ARG A 1 117 ? 14.848 20.147 -4.049 1.00 66.94 117 ARG A CA 1
ATOM 958 C C . ARG A 1 117 ? 15.394 20.757 -2.747 1.00 66.94 117 ARG A C 1
ATOM 960 O O . ARG A 1 117 ? 16.509 21.260 -2.734 1.00 66.94 117 ARG A O 1
ATOM 967 N N .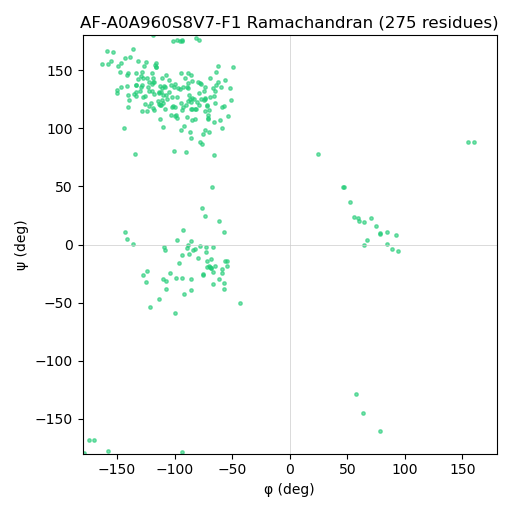 GLN A 1 118 ? 14.619 20.757 -1.664 1.00 57.47 118 GLN A N 1
ATOM 968 C CA . GLN A 1 118 ? 15.001 21.334 -0.370 1.00 57.47 118 GLN A CA 1
ATOM 969 C C . GLN A 1 118 ? 15.532 20.310 0.645 1.00 57.47 118 GLN A C 1
ATOM 971 O O . GLN A 1 118 ? 15.825 20.673 1.785 1.00 57.47 118 GLN A O 1
ATOM 976 N N . THR A 1 119 ? 15.678 19.039 0.269 1.00 54.94 119 THR A N 1
ATOM 977 C CA . THR A 1 119 ? 16.338 18.040 1.112 1.00 54.94 119 THR A CA 1
ATOM 978 C C . THR A 1 119 ? 17.769 17.815 0.625 1.00 54.94 119 THR A C 1
ATOM 980 O O . THR A 1 119 ? 18.056 16.821 -0.024 1.00 54.94 119 THR A O 1
ATOM 983 N N . PHE A 1 120 ? 18.697 18.701 1.005 1.00 53.69 120 PHE A N 1
ATOM 984 C CA . PHE A 1 120 ? 20.106 18.290 1.190 1.00 53.69 120 PHE A CA 1
ATOM 985 C C . PHE A 1 120 ? 20.260 17.323 2.385 1.00 53.69 120 PHE A C 1
ATOM 987 O O . PHE A 1 120 ? 21.340 16.831 2.687 1.00 53.69 120 PHE A O 1
ATOM 994 N N . ASP A 1 121 ? 19.151 17.052 3.075 1.00 59.25 121 ASP A N 1
ATOM 995 C CA . ASP A 1 121 ? 18.974 15.926 3.971 1.00 59.25 121 ASP A CA 1
ATOM 996 C C . ASP A 1 121 ? 19.149 14.606 3.206 1.00 59.25 121 ASP A C 1
ATOM 998 O O . ASP A 1 121 ? 18.247 14.180 2.491 1.00 59.25 121 ASP A O 1
ATOM 1002 N N . ILE A 1 122 ? 20.271 13.928 3.444 1.00 65.50 122 ILE A N 1
ATOM 1003 C CA . ILE A 1 122 ? 20.593 12.538 3.053 1.00 65.50 122 ILE A CA 1
ATOM 1004 C C . ILE A 1 122 ? 19.650 11.479 3.665 1.00 65.50 122 ILE A C 1
ATOM 1006 O O . ILE A 1 122 ? 20.008 10.314 3.814 1.00 65.50 122 ILE A O 1
ATOM 1010 N N . ARG A 1 123 ? 18.458 11.877 4.111 1.00 81.00 123 ARG A N 1
ATOM 1011 C CA . ARG A 1 123 ? 17.534 11.000 4.826 1.00 81.00 123 ARG A CA 1
ATOM 1012 C C . ARG A 1 123 ? 16.674 10.205 3.847 1.00 81.00 123 ARG A C 1
ATOM 1014 O O . ARG A 1 123 ? 16.288 10.746 2.811 1.00 81.00 123 ARG A O 1
ATOM 1021 N N . PRO A 1 124 ? 16.318 8.957 4.199 1.00 84.12 124 PRO A N 1
ATOM 1022 C CA . PRO A 1 124 ? 15.456 8.138 3.364 1.00 84.12 124 PRO A CA 1
ATOM 1023 C C . PRO A 1 124 ? 14.104 8.821 3.153 1.00 84.12 124 PRO A C 1
ATOM 1025 O O . PRO A 1 124 ? 13.506 9.369 4.089 1.00 84.12 124 PRO A O 1
ATOM 1028 N N . LEU A 1 125 ? 13.651 8.791 1.902 1.00 87.56 125 LEU A N 1
ATOM 1029 C CA . LEU A 1 125 ? 12.319 9.209 1.495 1.00 87.56 125 LEU A CA 1
ATOM 1030 C C . LEU A 1 125 ? 11.428 7.967 1.436 1.00 87.56 125 LEU A C 1
ATOM 1032 O O . LEU A 1 125 ? 11.819 6.947 0.874 1.00 87.56 125 LEU A O 1
ATOM 1036 N N . PHE A 1 126 ? 10.235 8.065 2.005 1.00 90.88 126 PHE A N 1
ATOM 1037 C CA . PHE A 1 126 ? 9.255 6.993 2.060 1.00 90.88 126 PHE A CA 1
ATOM 1038 C C . PHE A 1 126 ? 8.031 7.380 1.242 1.00 90.88 126 PHE A C 1
ATOM 1040 O O . PHE A 1 126 ? 7.417 8.419 1.508 1.00 90.88 126 PHE A O 1
ATOM 1047 N N . LEU A 1 127 ? 7.670 6.542 0.271 1.00 92.12 127 LEU A N 1
ATOM 1048 C CA . LEU A 1 127 ? 6.415 6.684 -0.457 1.00 92.12 127 LEU A CA 1
ATOM 1049 C C . LEU A 1 127 ? 5.286 6.253 0.466 1.00 92.12 127 LEU A C 1
ATOM 1051 O O . LEU A 1 127 ? 5.351 5.170 1.045 1.00 92.12 127 LEU A O 1
ATOM 1055 N N . LYS A 1 128 ? 4.286 7.118 0.640 1.00 93.38 128 LYS A N 1
ATOM 1056 C CA . LYS A 1 128 ? 3.101 6.776 1.427 1.00 93.38 128 LYS A CA 1
ATOM 1057 C C . LYS A 1 128 ? 1.949 6.369 0.538 1.00 93.38 128 LYS A C 1
ATOM 1059 O O . LYS A 1 128 ? 1.487 5.246 0.662 1.00 93.38 128 LYS A O 1
ATOM 1064 N N . ARG A 1 129 ? 1.516 7.253 -0.361 1.00 94.31 129 ARG A N 1
ATOM 1065 C CA . ARG A 1 129 ? 0.368 6.983 -1.231 1.00 94.31 129 ARG A CA 1
ATOM 1066 C C . ARG A 1 129 ? 0.325 7.930 -2.420 1.00 94.31 129 ARG A C 1
ATOM 1068 O O . ARG A 1 129 ? 0.848 9.045 -2.347 1.00 94.31 129 ARG A O 1
ATOM 1075 N N . ILE A 1 130 ? -0.326 7.481 -3.488 1.00 95.69 130 ILE A N 1
ATOM 1076 C CA . ILE A 1 130 ? -0.810 8.310 -4.592 1.00 95.69 130 ILE A CA 1
ATOM 1077 C C . ILE A 1 130 ? -2.342 8.314 -4.556 1.00 95.69 130 ILE A C 1
ATOM 1079 O O . ILE A 1 130 ? -2.954 7.258 -4.422 1.00 95.69 130 ILE A O 1
ATOM 1083 N N . ASN A 1 131 ? -2.964 9.488 -4.642 1.00 95.25 131 ASN A N 1
ATOM 1084 C CA . ASN A 1 131 ? -4.423 9.602 -4.711 1.00 95.25 131 ASN A CA 1
ATOM 1085 C C . ASN A 1 131 ? -4.919 9.705 -6.161 1.00 95.25 131 ASN A C 1
ATOM 1087 O O . ASN A 1 131 ? -4.117 9.805 -7.089 1.00 95.25 131 ASN A O 1
ATOM 1091 N N . ASP A 1 132 ? -6.233 9.707 -6.377 1.00 93.81 132 ASP A N 1
ATOM 1092 C CA . ASP A 1 132 ? -6.831 9.695 -7.723 1.00 93.81 132 ASP A CA 1
ATOM 1093 C C . ASP A 1 132 ? -6.599 10.988 -8.517 1.00 93.81 132 ASP A C 1
ATOM 1095 O O . ASP A 1 132 ? -6.613 10.969 -9.750 1.00 93.81 132 ASP A O 1
ATOM 1099 N N . HIS A 1 133 ? -6.292 12.088 -7.826 1.00 94.19 133 HIS A N 1
ATOM 1100 C CA . HIS A 1 133 ? -5.847 13.345 -8.430 1.00 94.19 133 HIS A CA 1
ATOM 1101 C C . HIS A 1 133 ? -4.369 13.321 -8.864 1.00 94.19 133 HIS A C 1
ATOM 1103 O O . HIS A 1 133 ? -3.859 14.303 -9.403 1.00 94.19 133 HIS A O 1
ATOM 1109 N N . GLY A 1 134 ? -3.659 12.213 -8.630 1.00 94.06 134 GLY A N 1
ATOM 1110 C CA . GLY A 1 134 ? -2.240 12.062 -8.947 1.00 94.06 134 GLY A CA 1
ATOM 1111 C C . GLY A 1 134 ? -1.316 12.807 -7.984 1.00 94.06 134 GLY A C 1
ATOM 1112 O O . GLY A 1 134 ? -0.140 13.009 -8.305 1.00 94.06 134 GLY A O 1
ATOM 1113 N N . GLN A 1 135 ? -1.831 13.224 -6.824 1.00 96.31 135 GLN A N 1
ATOM 1114 C CA . GLN A 1 135 ? -1.029 13.797 -5.753 1.00 96.31 135 GLN A CA 1
ATOM 1115 C C . GLN A 1 135 ? -0.316 12.676 -5.009 1.00 96.31 135 GLN A C 1
ATOM 1117 O O . GLN A 1 135 ? -0.897 11.620 -4.755 1.00 96.31 135 GLN A O 1
ATOM 1122 N N . ILE A 1 136 ? 0.947 12.904 -4.654 1.00 95.88 136 ILE A N 1
ATOM 1123 C CA . ILE A 1 136 ? 1.791 11.874 -4.043 1.00 95.88 136 ILE A CA 1
ATOM 1124 C C . ILE A 1 136 ? 2.286 12.362 -2.689 1.00 95.88 136 ILE A C 1
ATOM 1126 O O . ILE A 1 136 ? 2.989 13.373 -2.602 1.00 95.88 136 ILE A O 1
ATOM 1130 N N . LEU A 1 137 ? 1.934 11.629 -1.636 1.00 95.81 137 LEU A N 1
ATOM 1131 C CA . LEU A 1 137 ? 2.418 11.877 -0.286 1.00 95.81 137 LEU A CA 1
ATOM 1132 C C . LEU A 1 137 ? 3.734 11.132 -0.054 1.00 95.81 137 LEU A C 1
ATOM 1134 O O . LEU A 1 137 ? 3.845 9.920 -0.257 1.00 95.81 137 LEU A O 1
ATOM 1138 N N . LEU A 1 138 ? 4.723 11.878 0.424 1.00 93.81 138 LEU A N 1
ATOM 1139 C CA . LEU A 1 138 ? 6.052 11.390 0.751 1.00 93.81 138 LEU A CA 1
ATOM 1140 C C . LEU A 1 138 ? 6.438 11.824 2.156 1.00 93.81 138 LEU A C 1
ATOM 1142 O O . LEU A 1 138 ? 6.181 12.960 2.556 1.00 93.81 138 LEU A O 1
ATOM 1146 N N . ASN A 1 139 ? 7.168 10.969 2.858 1.00 91.81 139 ASN A N 1
ATOM 1147 C CA . ASN A 1 139 ? 7.685 11.277 4.183 1.00 91.81 139 ASN A CA 1
ATOM 1148 C C . ASN A 1 139 ? 9.198 11.119 4.249 1.00 91.81 139 ASN A C 1
ATOM 1150 O O . ASN A 1 139 ? 9.765 10.192 3.691 1.00 91.81 139 ASN A O 1
ATOM 1154 N N . THR A 1 140 ? 9.846 11.989 5.007 1.00 89.75 140 THR A N 1
ATOM 1155 C CA . THR A 1 140 ? 11.130 11.698 5.653 1.00 89.75 140 THR A CA 1
ATOM 1156 C C . THR A 1 140 ? 10.852 11.381 7.130 1.00 89.75 140 THR A C 1
ATOM 1158 O O . THR A 1 140 ? 9.715 11.555 7.578 1.00 89.75 140 THR A O 1
ATOM 1161 N N . PRO A 1 141 ? 11.849 10.982 7.944 1.00 87.75 141 PRO A N 1
ATOM 1162 C CA . PRO A 1 141 ? 11.628 10.713 9.370 1.00 87.75 141 PRO A CA 1
ATOM 1163 C C . PRO A 1 141 ? 10.982 11.857 10.174 1.00 87.75 141 PRO A C 1
ATOM 1165 O O . PRO A 1 141 ? 10.485 11.627 11.268 1.00 87.75 141 PRO A O 1
ATOM 1168 N N . ASN A 1 142 ? 11.008 13.097 9.673 1.00 87.06 142 ASN A N 1
ATOM 1169 C CA . ASN A 1 142 ? 10.529 14.275 10.399 1.00 87.06 142 ASN A CA 1
ATOM 1170 C C . ASN A 1 142 ? 9.782 15.312 9.543 1.00 87.06 142 ASN A C 1
ATOM 1172 O O . ASN A 1 142 ? 9.496 16.406 10.031 1.00 87.06 142 ASN A O 1
ATOM 1176 N N . LYS A 1 143 ? 9.539 15.047 8.256 1.00 90.56 143 LYS A N 1
ATOM 1177 C CA . LYS A 1 143 ? 8.874 15.989 7.344 1.00 90.56 143 LYS A CA 1
ATOM 1178 C C . LYS A 1 143 ? 7.947 15.219 6.417 1.00 90.56 143 LYS A C 1
ATOM 1180 O O . LYS A 1 143 ? 8.300 14.139 5.957 1.00 90.56 143 LYS A O 1
ATOM 1185 N N . SER A 1 144 ? 6.827 15.838 6.070 1.00 92.69 144 SER A N 1
ATOM 1186 C CA . SER A 1 144 ? 5.947 15.364 5.004 1.00 92.69 144 SER A CA 1
ATOM 1187 C C . SER A 1 144 ? 5.981 16.315 3.816 1.00 92.69 144 SER A C 1
ATOM 1189 O O . SER A 1 144 ? 6.073 17.540 3.967 1.00 92.69 144 SER A O 1
ATOM 1191 N N . TRP A 1 145 ? 5.906 15.735 2.629 1.00 93.94 145 TRP A N 1
ATOM 1192 C CA . TRP A 1 145 ? 5.910 16.418 1.347 1.00 93.94 145 TRP A CA 1
ATOM 1193 C C . TRP A 1 145 ? 4.725 15.928 0.531 1.00 93.94 145 TRP A C 1
ATOM 1195 O O . TRP A 1 145 ? 4.454 14.733 0.485 1.00 93.94 145 TRP A O 1
ATOM 1205 N N . LEU A 1 146 ? 4.050 16.855 -0.133 1.00 95.69 146 LEU A N 1
ATOM 1206 C CA . LEU A 1 146 ? 3.017 16.559 -1.110 1.00 95.69 146 LEU A CA 1
ATOM 1207 C C . LEU A 1 146 ? 3.529 16.972 -2.483 1.00 95.69 146 LEU A C 1
ATOM 1209 O O . LEU A 1 146 ? 3.848 18.143 -2.691 1.00 95.69 146 LEU A O 1
ATOM 1213 N N . TYR A 1 147 ? 3.622 16.029 -3.409 1.00 95.50 147 TYR A N 1
ATOM 1214 C CA . TYR A 1 147 ? 3.756 16.353 -4.821 1.00 95.50 147 TYR A CA 1
ATOM 1215 C C . TYR A 1 147 ? 2.363 16.648 -5.379 1.00 95.50 147 TYR A C 1
ATOM 1217 O O . TYR A 1 147 ? 1.502 15.772 -5.362 1.00 95.50 147 TYR A O 1
ATOM 1225 N N . THR A 1 148 ? 2.135 17.874 -5.836 1.00 95.12 148 THR A N 1
ATOM 1226 C CA . THR A 1 148 ? 0.878 18.332 -6.449 1.00 95.12 148 THR A CA 1
ATOM 1227 C C . THR A 1 148 ? 1.214 19.382 -7.498 1.00 95.12 148 THR A C 1
ATOM 1229 O O . THR A 1 148 ? 2.218 20.078 -7.358 1.00 95.12 148 THR A O 1
ATOM 1232 N N . ASP A 1 149 ? 0.423 19.469 -8.567 1.00 92.25 149 ASP A N 1
ATOM 1233 C CA . ASP A 1 149 ? 0.560 20.521 -9.590 1.00 92.25 149 ASP A CA 1
ATOM 1234 C C . ASP A 1 149 ? 1.987 20.650 -10.164 1.00 92.25 149 ASP A C 1
ATOM 1236 O O . ASP A 1 149 ? 2.485 21.735 -10.455 1.00 92.25 149 ASP A O 1
ATOM 1240 N N . ASN A 1 150 ? 2.660 19.508 -10.321 1.00 91.38 150 ASN A N 1
ATOM 1241 C CA . ASN A 1 150 ? 4.037 19.373 -10.799 1.00 91.38 150 ASN A CA 1
ATOM 1242 C C . ASN A 1 150 ? 5.139 19.975 -9.905 1.00 91.38 150 ASN A C 1
ATOM 1244 O O . ASN A 1 150 ? 6.263 20.177 -10.370 1.00 91.38 150 ASN A O 1
ATOM 1248 N N . TYR A 1 151 ? 4.876 20.218 -8.619 1.00 93.25 151 TYR A N 1
ATOM 1249 C CA . TYR A 1 151 ? 5.902 20.649 -7.670 1.00 93.25 151 TYR A CA 1
ATOM 1250 C C . TYR A 1 151 ? 5.780 19.964 -6.303 1.00 93.25 151 TYR A C 1
ATOM 1252 O O . TYR A 1 151 ? 4.743 19.429 -5.920 1.00 93.25 151 TYR A O 1
ATOM 1260 N N . PHE A 1 152 ? 6.872 19.995 -5.533 1.00 92.50 152 PHE A N 1
ATOM 1261 C CA . PHE A 1 152 ? 6.890 19.500 -4.157 1.00 92.50 152 PHE A CA 1
ATOM 1262 C C . PHE A 1 152 ? 6.521 20.611 -3.174 1.00 92.50 152 PHE A C 1
ATOM 1264 O O . PHE A 1 152 ? 7.233 21.610 -3.044 1.00 92.50 152 PHE A O 1
ATOM 1271 N N . LYS A 1 153 ? 5.442 20.408 -2.4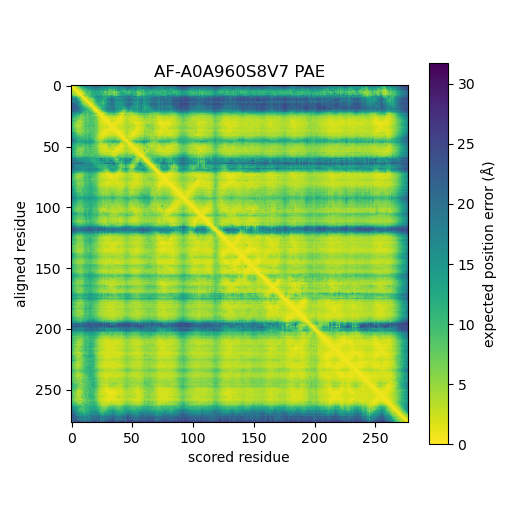22 1.00 93.69 153 LYS A N 1
ATOM 1272 C CA . LYS A 1 153 ? 5.010 21.265 -1.318 1.00 93.69 153 LYS A CA 1
ATOM 1273 C C . LYS A 1 153 ? 5.376 20.615 0.012 1.00 93.69 153 LYS A C 1
ATOM 1275 O O . LYS A 1 153 ? 4.874 19.546 0.348 1.00 93.69 153 LYS A O 1
ATOM 1280 N N . ARG A 1 154 ? 6.217 21.275 0.815 1.00 92.44 154 ARG A N 1
ATOM 1281 C CA . ARG A 1 154 ? 6.440 20.853 2.206 1.00 92.44 154 ARG A CA 1
ATOM 1282 C C . ARG A 1 154 ? 5.180 21.119 3.026 1.00 92.44 154 ARG A C 1
ATOM 1284 O O . ARG A 1 154 ? 4.704 22.254 3.073 1.00 92.44 154 ARG A O 1
ATOM 1291 N N . LEU A 1 155 ? 4.679 20.099 3.711 1.00 91.25 155 LEU A N 1
ATOM 1292 C CA . LEU A 1 155 ? 3.527 20.226 4.595 1.00 91.25 155 LEU A CA 1
ATOM 1293 C C . LEU A 1 155 ? 4.001 20.737 5.962 1.00 91.25 155 LEU A C 1
ATOM 1295 O O . LEU A 1 155 ? 4.923 20.185 6.567 1.00 91.25 155 LEU A O 1
ATOM 1299 N N . ARG A 1 156 ? 3.413 21.842 6.431 1.00 87.44 15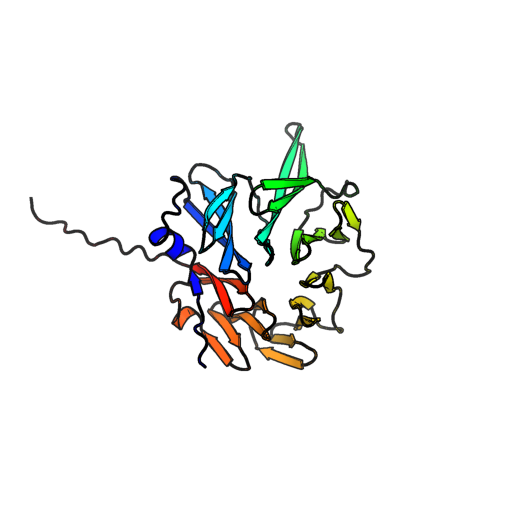6 ARG A N 1
ATOM 1300 C CA . ARG A 1 156 ? 3.707 22.434 7.744 1.00 87.44 156 ARG A CA 1
ATOM 1301 C C . ARG A 1 156 ? 2.756 21.834 8.771 1.00 87.44 156 ARG A C 1
ATOM 1303 O O . ARG A 1 156 ? 1.745 22.438 9.101 1.00 87.44 156 ARG A O 1
ATOM 1310 N N . SER A 1 157 ? 3.070 20.631 9.226 1.00 82.12 157 SER A N 1
ATOM 1311 C CA . SER A 1 157 ? 2.347 19.972 10.308 1.00 82.12 157 SER A CA 1
ATOM 1312 C C . SER A 1 157 ? 3.306 19.735 11.477 1.00 82.12 157 SER A C 1
ATOM 1314 O O . SER A 1 157 ? 4.465 19.386 11.230 1.00 82.12 157 SER A O 1
ATOM 1316 N N . PRO A 1 158 ? 2.868 19.929 12.736 1.00 80.88 158 PRO A N 1
ATOM 1317 C CA . PRO A 1 158 ? 3.654 19.529 13.904 1.00 80.88 158 PRO A CA 1
ATOM 1318 C C . PRO A 1 158 ? 3.825 18.002 13.985 1.00 80.88 158 PRO A C 1
ATOM 1320 O O . PRO A 1 158 ? 4.731 17.518 14.659 1.00 80.88 158 PRO A O 1
ATOM 1323 N N . HIS A 1 159 ? 2.982 17.251 13.272 1.00 86.19 159 HIS A N 1
ATOM 1324 C CA . HIS A 1 159 ? 3.006 15.795 13.182 1.00 86.19 159 HIS A CA 1
ATOM 1325 C C . HIS A 1 159 ? 3.289 15.331 11.750 1.00 86.19 159 HIS A C 1
ATOM 1327 O O . HIS A 1 159 ? 3.000 16.042 10.784 1.00 86.19 159 HIS A O 1
ATOM 1333 N N . LEU A 1 160 ? 3.842 14.129 11.598 1.00 86.12 160 LEU A N 1
ATOM 1334 C CA . LEU A 1 160 ? 4.015 13.512 10.286 1.00 86.12 160 LEU A CA 1
ATOM 1335 C C . LEU A 1 160 ? 2.637 13.238 9.667 1.00 86.12 160 LEU A C 1
ATOM 1337 O O . LEU A 1 160 ? 1.770 12.681 10.332 1.00 86.12 160 LEU A O 1
ATOM 1341 N N . ILE A 1 161 ? 2.440 13.608 8.402 1.00 89.88 161 ILE A N 1
ATOM 1342 C CA . ILE A 1 161 ? 1.260 13.183 7.645 1.00 89.88 161 ILE A CA 1
ATOM 1343 C C . ILE A 1 161 ? 1.445 11.718 7.286 1.00 89.88 161 ILE A C 1
ATOM 1345 O O . ILE A 1 161 ? 2.463 11.332 6.720 1.00 89.88 161 ILE A O 1
ATOM 1349 N N . ILE A 1 162 ? 0.482 10.896 7.650 1.00 91.12 162 ILE A N 1
ATOM 1350 C CA . ILE A 1 162 ? 0.580 9.443 7.616 1.00 91.12 162 ILE A CA 1
ATOM 1351 C C . ILE A 1 162 ? 0.064 8.911 6.291 1.00 91.12 162 ILE A C 1
ATOM 1353 O O . ILE A 1 162 ? 0.700 8.041 5.700 1.00 91.12 162 ILE A O 1
ATOM 1357 N N . ASP A 1 163 ? -1.051 9.475 5.829 1.00 92.81 163 ASP A N 1
ATOM 1358 C CA . ASP A 1 163 ? -1.766 9.018 4.648 1.00 92.81 163 ASP A CA 1
ATOM 1359 C C . ASP A 1 163 ? -2.574 10.160 3.995 1.00 92.81 163 ASP A C 1
ATOM 1361 O O . ASP A 1 163 ? -2.761 11.224 4.597 1.00 92.81 163 ASP A O 1
ATOM 1365 N N . ILE A 1 164 ? -3.019 9.946 2.755 1.00 94.44 164 ILE A N 1
ATOM 1366 C CA . ILE A 1 164 ? -3.858 10.854 1.960 1.00 94.44 164 ILE A CA 1
ATOM 1367 C C . ILE A 1 164 ? -4.976 10.059 1.272 1.00 94.44 164 ILE A C 1
ATOM 1369 O O . ILE A 1 164 ? -4.698 9.059 0.618 1.00 94.44 164 ILE A O 1
ATOM 1373 N N . ASN A 1 165 ? -6.238 10.474 1.389 1.00 91.00 165 ASN A N 1
ATOM 1374 C CA . ASN A 1 165 ? -7.332 9.783 0.690 1.00 91.00 165 ASN A CA 1
ATOM 1375 C C . ASN A 1 165 ? -7.459 10.224 -0.786 1.00 91.00 165 ASN A C 1
ATOM 1377 O O . ASN A 1 165 ? -6.738 11.111 -1.258 1.00 91.00 165 ASN A O 1
ATOM 1381 N N . LYS A 1 166 ? -8.391 9.615 -1.534 1.00 89.38 166 LYS A N 1
ATOM 1382 C CA . LYS A 1 166 ? -8.659 9.921 -2.952 1.00 89.38 166 LYS A CA 1
ATOM 1383 C C . LYS A 1 166 ? -9.014 11.393 -3.180 1.00 89.38 166 LYS A C 1
ATOM 1385 O O . LYS A 1 166 ? -8.622 11.929 -4.209 1.00 89.38 166 LYS A O 1
ATOM 1390 N N . GLN A 1 167 ? -9.679 12.035 -2.219 1.00 88.44 167 GLN A N 1
ATOM 1391 C CA . GLN A 1 167 ? -10.102 13.440 -2.248 1.00 88.44 167 GLN A CA 1
ATOM 1392 C C . GLN A 1 167 ? -8.973 14.424 -1.903 1.00 88.44 167 GLN A C 1
ATOM 1394 O O . GLN A 1 167 ? -9.115 15.625 -2.122 1.00 88.44 167 GLN A O 1
ATOM 1399 N N . GLY A 1 168 ? -7.843 13.933 -1.388 1.00 89.69 168 GLY A N 1
ATOM 1400 C CA . GLY A 1 168 ? -6.719 14.767 -0.964 1.00 89.69 168 GLY A CA 1
ATOM 1401 C C . GLY A 1 168 ? -6.749 15.176 0.509 1.00 89.69 168 GLY A C 1
ATOM 1402 O O . GLY A 1 168 ? -5.900 15.966 0.930 1.00 89.69 168 GLY A O 1
ATOM 1403 N N . ASP A 1 169 ? -7.668 14.627 1.307 1.00 90.75 169 ASP A N 1
ATOM 1404 C CA . ASP A 1 169 ? -7.666 14.823 2.753 1.00 90.75 169 ASP A CA 1
ATOM 1405 C C . ASP A 1 169 ? -6.444 14.143 3.365 1.00 90.75 169 ASP A C 1
ATOM 1407 O O . ASP A 1 169 ? -6.102 13.002 3.043 1.00 90.75 169 ASP A O 1
ATOM 1411 N N . LEU A 1 170 ? -5.780 14.863 4.264 1.00 92.19 170 LEU A N 1
ATOM 1412 C CA . LEU A 1 170 ? -4.526 14.445 4.873 1.00 92.19 170 LEU A CA 1
ATOM 1413 C C . LEU A 1 170 ? -4.769 13.930 6.289 1.00 92.19 170 LEU A C 1
ATOM 1415 O O . LEU A 1 170 ? -5.286 14.654 7.141 1.00 92.19 170 LEU A O 1
ATOM 1419 N N . LEU A 1 171 ? -4.294 12.722 6.576 1.00 90.50 171 LEU A N 1
ATOM 1420 C CA . LEU A 1 171 ? -4.296 12.173 7.926 1.00 90.50 171 LEU A CA 1
ATOM 1421 C C . LEU A 1 171 ? -3.005 12.562 8.651 1.00 90.50 171 LEU A C 1
ATOM 1423 O O . LEU A 1 171 ? -1.934 12.056 8.323 1.00 90.50 171 LEU A O 1
ATOM 1427 N N . SER A 1 172 ? -3.089 13.446 9.645 1.00 86.50 172 SER A N 1
ATOM 1428 C CA . SER A 1 172 ? -1.923 13.927 10.410 1.00 86.50 172 SER A CA 1
ATOM 1429 C C . SER A 1 172 ? -1.878 13.440 11.858 1.00 86.50 172 SER A C 1
ATOM 1431 O O . SER A 1 172 ? -0.798 13.293 12.430 1.00 86.50 172 SER A O 1
ATOM 1433 N N . SER A 1 173 ? -3.037 13.192 12.463 1.00 83.00 173 SER A N 1
ATOM 1434 C CA . SER A 1 173 ? -3.161 12.762 13.852 1.00 83.00 173 SER A CA 1
ATOM 1435 C C . SER A 1 173 ? -4.503 12.074 14.102 1.00 83.00 173 SER A C 1
ATOM 1437 O O . SER A 1 173 ? -5.425 12.136 13.292 1.00 83.00 173 SER A O 1
ATOM 1439 N N . VAL A 1 174 ? -4.584 11.404 15.246 1.00 79.25 174 VAL A N 1
ATOM 1440 C CA . VAL A 1 174 ? -5.781 10.780 15.829 1.00 79.25 174 VAL A CA 1
ATOM 1441 C C . VAL A 1 174 ? -5.806 11.112 17.327 1.00 79.25 174 VAL A C 1
ATOM 1443 O O . VAL A 1 174 ? -4.800 11.622 17.837 1.00 79.25 174 VAL A O 1
ATOM 1446 N N . PRO A 1 175 ? -6.919 10.867 18.046 1.00 80.94 175 PRO A N 1
ATOM 1447 C CA . PRO A 1 175 ? -6.986 11.090 19.489 1.00 80.94 175 PRO A CA 1
ATOM 1448 C C . PRO A 1 175 ? -5.815 10.462 20.263 1.00 80.94 175 PRO A C 1
ATOM 1450 O O . PRO A 1 175 ? -5.229 9.461 19.842 1.00 80.94 175 PRO A O 1
ATOM 1453 N N . MET A 1 176 ? -5.478 11.048 21.419 1.00 81.00 176 MET A N 1
ATOM 1454 C CA . MET A 1 176 ? -4.372 10.577 22.262 1.00 81.00 176 MET A CA 1
ATOM 1455 C C . MET A 1 176 ? -4.481 9.076 22.571 1.00 81.00 176 MET A C 1
ATOM 1457 O O . MET A 1 176 ? -5.542 8.577 22.938 1.00 81.00 176 MET A O 1
ATOM 1461 N N . GLY A 1 177 ? -3.355 8.369 22.446 1.00 83.75 177 GLY A N 1
ATOM 1462 C CA . GLY A 1 177 ? -3.260 6.925 22.687 1.00 83.75 177 GLY A CA 1
ATOM 1463 C C . GLY A 1 177 ? -3.418 6.050 21.439 1.00 83.75 177 GLY A C 1
ATOM 1464 O O . GLY A 1 177 ? -3.195 4.844 21.533 1.00 83.75 177 GLY A O 1
ATOM 1465 N N . TYR A 1 178 ? -3.734 6.636 20.281 1.00 86.00 178 TYR A N 1
ATOM 1466 C CA . TYR A 1 178 ? -3.817 5.929 19.004 1.00 86.00 178 TYR A CA 1
ATOM 1467 C C . TYR A 1 178 ? -2.645 6.281 18.082 1.00 86.00 178 TYR A C 1
ATOM 1469 O O . TYR A 1 178 ? -2.148 7.405 18.057 1.00 86.00 178 TYR A O 1
ATOM 1477 N N . THR A 1 179 ? -2.211 5.298 17.296 1.00 88.62 179 THR A N 1
ATOM 1478 C CA . THR A 1 179 ? -1.264 5.452 16.192 1.00 88.62 179 THR A CA 1
ATOM 1479 C C . THR A 1 179 ? -2.055 5.416 14.886 1.00 88.62 179 THR A C 1
ATOM 1481 O O . THR A 1 179 ? -2.590 4.359 14.551 1.00 88.62 179 THR A O 1
ATOM 1484 N N . PRO A 1 180 ? -2.162 6.532 14.154 1.00 90.19 180 PRO A N 1
ATOM 1485 C CA . PRO A 1 180 ? -2.839 6.560 12.858 1.00 90.19 180 PRO A CA 1
ATOM 1486 C C . PRO A 1 180 ? -2.123 5.635 11.867 1.00 90.19 180 PRO A C 1
ATOM 1488 O O . PRO A 1 180 ? -0.892 5.596 11.854 1.00 90.19 180 PRO A O 1
ATOM 1491 N N . LEU A 1 181 ? -2.880 4.907 11.044 1.00 90.69 181 LEU A N 1
ATOM 1492 C CA . LEU A 1 181 ? -2.332 3.986 10.045 1.00 90.69 181 LEU A CA 1
ATOM 1493 C C . LEU A 1 181 ? -2.771 4.340 8.624 1.00 90.69 181 LEU A C 1
ATOM 1495 O O . LEU A 1 181 ? -1.911 4.501 7.762 1.00 90.69 181 LEU A O 1
ATOM 1499 N N . LYS A 1 182 ? -4.081 4.469 8.381 1.00 92.31 182 LYS A N 1
ATOM 1500 C CA . LYS A 1 182 ? -4.642 4.699 7.038 1.00 92.31 182 LYS A CA 1
ATOM 1501 C C . LYS A 1 182 ? -5.929 5.522 7.107 1.00 92.31 182 LYS A C 1
ATOM 1503 O O . LYS A 1 182 ? -6.617 5.487 8.124 1.00 92.31 182 LYS A O 1
ATOM 1508 N N . ILE A 1 183 ? -6.257 6.247 6.042 1.00 93.25 183 ILE A N 1
ATOM 1509 C CA . ILE A 1 183 ? -7.539 6.947 5.869 1.00 93.25 183 ILE A CA 1
ATOM 1510 C C . ILE A 1 183 ? -8.221 6.469 4.585 1.00 93.25 183 ILE A C 1
ATOM 1512 O O . ILE A 1 183 ? -7.577 6.321 3.541 1.00 93.25 183 ILE A O 1
ATOM 1516 N N . ASN A 1 184 ? -9.524 6.210 4.650 1.00 91.81 184 ASN A N 1
ATOM 1517 C CA . ASN A 1 184 ? -10.312 5.908 3.457 1.00 91.81 184 ASN A CA 1
ATOM 1518 C C . ASN A 1 184 ? -10.967 7.175 2.878 1.00 91.81 184 ASN A C 1
ATOM 1520 O O . ASN A 1 184 ? -10.802 8.293 3.369 1.00 91.81 184 ASN A O 1
ATOM 1524 N N . ASN A 1 185 ? -11.727 7.012 1.804 1.00 91.06 185 ASN A N 1
ATOM 1525 C CA . ASN A 1 185 ? -12.305 8.121 1.043 1.00 91.06 185 ASN A CA 1
ATOM 1526 C C . ASN A 1 185 ? -13.597 8.663 1.659 1.00 91.06 185 ASN A C 1
ATOM 1528 O O . ASN A 1 185 ? -14.144 9.656 1.188 1.00 91.06 185 ASN A O 1
ATOM 1532 N N . LYS A 1 186 ? -14.070 8.031 2.736 1.00 90.81 186 LYS A N 1
ATOM 1533 C CA . LYS A 1 186 ? -15.124 8.557 3.609 1.00 90.81 186 LYS A CA 1
ATOM 1534 C C . LYS A 1 186 ? -14.561 9.411 4.749 1.00 90.81 186 LYS A C 1
ATOM 1536 O O . LYS A 1 186 ? -15.330 9.943 5.541 1.00 90.81 186 LYS A O 1
ATOM 1541 N N . GLY A 1 187 ? -13.234 9.530 4.850 1.00 89.50 187 GLY A N 1
ATOM 1542 C CA . GLY A 1 187 ? -12.564 10.200 5.964 1.00 89.50 187 GLY A CA 1
ATOM 1543 C C . GLY A 1 187 ? -12.491 9.344 7.230 1.00 89.50 187 GLY A C 1
ATOM 1544 O O . GLY A 1 187 ? -12.095 9.835 8.286 1.00 89.50 187 GLY A O 1
ATOM 1545 N N . GLU A 1 188 ? -12.852 8.062 7.145 1.00 90.38 188 GLU A N 1
ATOM 1546 C CA . GLU A 1 188 ? -12.702 7.131 8.255 1.00 90.38 188 GLU A CA 1
ATOM 1547 C C . GLU A 1 188 ? -11.223 6.786 8.406 1.00 90.38 188 GLU A C 1
ATOM 1549 O O . GLU A 1 188 ? -10.512 6.526 7.430 1.00 90.38 188 GLU A O 1
ATOM 1554 N N . VAL A 1 189 ? -10.753 6.790 9.648 1.00 91.06 189 VAL A N 1
ATOM 1555 C CA . VAL A 1 189 ? -9.346 6.575 9.961 1.00 91.06 189 VAL A CA 1
ATOM 1556 C C . VAL A 1 189 ? -9.179 5.235 10.634 1.00 91.06 189 VAL A C 1
ATOM 1558 O O . VAL A 1 189 ? -9.718 5.053 11.718 1.00 91.06 189 VAL A O 1
ATOM 1561 N N . LEU A 1 190 ? -8.356 4.376 10.038 1.00 90.44 190 LEU A N 1
ATOM 1562 C CA . LEU A 1 190 ? -7.795 3.195 10.670 1.00 90.44 190 LEU A CA 1
ATOM 1563 C C . LEU A 1 190 ? -6.629 3.617 11.570 1.00 90.44 190 LEU A C 1
ATOM 1565 O O . LEU A 1 190 ? -5.630 4.175 11.101 1.00 90.44 190 LEU A O 1
ATOM 1569 N N . ALA A 1 191 ? -6.726 3.329 12.864 1.00 90.38 191 ALA A N 1
ATOM 1570 C CA . ALA A 1 191 ? -5.675 3.634 13.832 1.00 90.38 191 ALA A CA 1
ATOM 1571 C C . ALA A 1 191 ? -5.509 2.516 14.853 1.00 90.38 191 ALA A C 1
ATOM 1573 O O . ALA A 1 191 ? -6.491 1.903 15.236 1.00 90.38 191 ALA A O 1
ATOM 1574 N N . ARG A 1 192 ? -4.287 2.294 15.339 1.00 88.00 192 ARG A N 1
ATOM 1575 C CA . ARG A 1 192 ? -3.960 1.254 16.320 1.00 88.00 192 ARG A CA 1
ATOM 1576 C C . ARG A 1 192 ? -3.735 1.832 17.713 1.00 88.00 192 ARG A C 1
ATOM 1578 O O . ARG A 1 192 ? -2.901 2.719 17.867 1.00 88.00 192 ARG A O 1
ATOM 1585 N N . GLN A 1 193 ? -4.363 1.270 18.739 1.00 87.44 193 GLN A N 1
ATOM 1586 C CA . GLN A 1 193 ? -4.000 1.509 20.142 1.00 87.44 193 GLN A CA 1
ATOM 1587 C C . GLN A 1 193 ? -3.456 0.217 20.773 1.00 87.44 193 GLN A C 1
ATOM 1589 O O . GLN A 1 193 ? -4.122 -0.819 20.811 1.00 87.44 193 GLN A O 1
ATOM 1594 N N . GLY A 1 194 ? -2.212 0.270 21.262 1.00 85.31 194 GLY A N 1
ATOM 1595 C CA . GLY A 1 194 ? -1.523 -0.899 21.813 1.00 85.31 194 GLY A CA 1
ATOM 1596 C C . GLY A 1 194 ? -1.428 -2.047 20.801 1.00 85.31 194 GLY A C 1
ATOM 1597 O O . GLY A 1 194 ? -0.974 -1.845 19.675 1.00 85.31 194 GLY A O 1
ATOM 1598 N N . LYS A 1 195 ? -1.849 -3.249 21.213 1.00 77.94 195 LYS A N 1
ATOM 1599 C CA . LYS A 1 195 ? -1.872 -4.448 20.359 1.00 77.94 195 LYS A CA 1
ATOM 1600 C C . LYS A 1 195 ? -3.231 -4.735 19.701 1.00 77.94 195 LYS A C 1
ATOM 1602 O O . LYS A 1 195 ? -3.263 -5.549 18.792 1.00 77.94 195 LYS A O 1
ATOM 1607 N N . ASN A 1 196 ? -4.329 -4.127 20.165 1.00 67.31 196 ASN A N 1
ATOM 1608 C CA . ASN A 1 196 ? -5.646 -4.780 20.059 1.00 67.31 196 ASN A CA 1
ATOM 1609 C C . ASN A 1 196 ? -6.813 -3.888 19.606 1.00 67.31 196 ASN A C 1
ATOM 1611 O O . ASN A 1 196 ? -7.931 -4.385 19.514 1.00 67.31 196 ASN A O 1
ATOM 1615 N N . THR A 1 197 ? -6.601 -2.602 19.324 1.00 61.28 197 THR A N 1
ATOM 1616 C CA . THR A 1 197 ? -7.728 -1.684 19.099 1.00 61.28 197 THR A CA 1
ATOM 1617 C C . THR A 1 197 ? -7.591 -0.929 17.791 1.00 61.28 197 THR A C 1
ATOM 1619 O O . THR A 1 197 ? -6.570 -0.274 17.572 1.00 61.28 197 THR A O 1
ATOM 1622 N N . LEU A 1 198 ? -8.640 -0.994 16.970 1.00 72.44 198 LEU A N 1
ATOM 1623 C CA . LEU A 1 198 ? -8.799 -0.292 15.706 1.00 72.44 198 LEU A CA 1
ATOM 1624 C C . LEU A 1 198 ? -9.881 0.782 15.844 1.00 72.44 198 LEU A C 1
ATOM 1626 O O . LEU A 1 198 ? -10.982 0.510 16.310 1.00 72.44 198 LEU A O 1
ATOM 1630 N N . LEU A 1 199 ? -9.573 2.015 15.459 1.00 66.69 199 LEU A N 1
ATOM 1631 C CA . LEU A 1 199 ? -10.596 3.045 15.258 1.00 66.69 199 LEU A CA 1
ATOM 1632 C C . LEU A 1 199 ? -11.090 2.950 13.811 1.00 66.69 199 LEU A C 1
ATOM 1634 O O . LEU A 1 199 ? -10.263 2.752 12.927 1.00 66.69 199 LEU A O 1
ATOM 1638 N N . ILE A 1 200 ? -12.397 3.082 13.574 1.00 66.62 200 ILE A N 1
ATOM 1639 C CA . ILE A 1 200 ? -12.980 3.342 12.247 1.00 66.62 200 ILE A CA 1
ATOM 1640 C C . ILE A 1 200 ? -14.107 4.351 12.436 1.00 66.62 200 ILE A C 1
ATOM 1642 O O . ILE A 1 200 ? -15.007 4.109 13.230 1.00 66.62 200 ILE A O 1
ATOM 1646 N N . GLY A 1 201 ? -14.075 5.486 11.735 1.00 64.69 201 GLY A N 1
ATOM 1647 C CA . GLY A 1 201 ? -15.235 6.392 11.672 1.00 64.69 201 GLY A CA 1
ATOM 1648 C C . GLY A 1 201 ? -15.783 6.882 13.024 1.00 64.69 201 GLY A C 1
ATOM 1649 O O . GLY A 1 201 ? -16.940 7.274 13.085 1.00 64.69 201 GLY A O 1
ATOM 1650 N N . MET A 1 202 ? -14.952 6.888 14.079 1.00 59.81 202 MET A N 1
ATOM 1651 C CA . MET A 1 202 ? -15.277 7.190 15.490 1.00 59.81 202 MET A CA 1
ATOM 1652 C C . MET A 1 202 ? -15.826 6.033 16.346 1.00 59.81 202 MET A C 1
ATOM 1654 O O . MET A 1 202 ? -16.028 6.230 17.544 1.00 59.81 202 MET A O 1
ATOM 1658 N N . GLU A 1 203 ? -15.980 4.828 15.801 1.00 75.56 203 GLU A N 1
ATOM 1659 C CA . GLU A 1 203 ? -16.283 3.622 16.576 1.00 75.56 203 GLU A CA 1
ATOM 1660 C C . GLU A 1 203 ? -15.008 2.826 16.881 1.00 75.56 203 GLU A C 1
ATOM 1662 O O . GLU A 1 203 ? -14.142 2.614 16.025 1.00 75.56 203 GLU A O 1
ATOM 1667 N N . THR A 1 204 ? -14.883 2.395 18.136 1.00 77.19 204 THR A N 1
ATOM 1668 C CA . THR A 1 204 ? -13.767 1.568 18.594 1.00 77.19 204 THR A CA 1
ATOM 1669 C C . THR A 1 204 ? -14.077 0.103 18.308 1.00 77.19 204 THR A C 1
ATOM 1671 O O . THR A 1 204 ? -14.889 -0.514 18.996 1.00 77.19 204 THR A O 1
ATOM 1674 N N . LEU A 1 205 ? -13.396 -0.464 17.319 1.00 83.00 205 LEU A N 1
ATOM 1675 C CA . LEU A 1 205 ? -13.415 -1.882 17.002 1.00 83.00 205 LEU A CA 1
ATOM 1676 C C . LEU A 1 205 ? -12.188 -2.556 17.628 1.00 83.00 205 LEU A C 1
ATOM 1678 O O . LEU A 1 205 ? -11.055 -2.381 17.183 1.00 83.00 205 LEU A O 1
ATOM 1682 N N . THR A 1 206 ? -12.398 -3.358 18.664 1.00 84.75 206 THR A N 1
ATOM 1683 C CA . THR A 1 206 ? -11.308 -4.101 19.306 1.00 84.75 206 THR A CA 1
ATOM 1684 C C . THR A 1 206 ? -11.194 -5.477 18.665 1.00 84.75 206 THR A C 1
ATOM 1686 O O . THR A 1 206 ? -11.980 -6.368 18.980 1.00 84.75 206 THR A O 1
ATOM 1689 N N . ILE A 1 207 ? -10.213 -5.655 17.779 1.00 87.44 207 ILE A N 1
ATOM 1690 C CA . ILE A 1 207 ? -9.814 -6.974 17.274 1.00 87.44 207 ILE A CA 1
ATOM 1691 C C . ILE A 1 207 ? -8.439 -7.279 17.868 1.00 87.44 207 ILE A C 1
ATOM 1693 O O . ILE A 1 207 ? -7.431 -6.740 17.397 1.00 87.44 207 ILE A O 1
ATOM 1697 N N . PRO A 1 208 ? -8.375 -8.106 18.926 1.00 87.12 208 PRO A N 1
ATOM 1698 C CA . PRO A 1 208 ? -7.113 -8.479 19.537 1.00 87.12 208 PRO A CA 1
ATOM 1699 C C . PRO A 1 208 ? -6.160 -9.105 18.520 1.00 87.12 208 PRO A C 1
ATOM 1701 O O . PRO A 1 208 ? -6.601 -9.869 17.671 1.00 87.12 208 PRO A O 1
ATOM 1704 N N . HIS A 1 209 ? -4.867 -8.798 18.626 1.00 89.44 209 HIS A N 1
ATOM 1705 C CA . HIS A 1 209 ? -3.786 -9.395 17.831 1.00 89.44 209 HIS A CA 1
ATOM 1706 C C . HIS A 1 209 ? -3.819 -9.120 16.319 1.00 89.44 20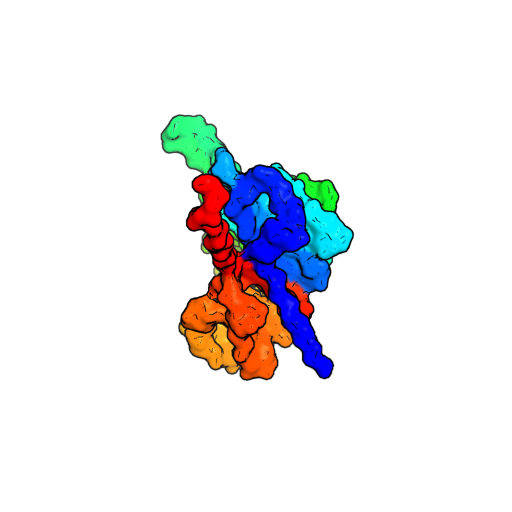9 HIS A C 1
ATOM 1708 O O . HIS A 1 209 ? -2.896 -9.527 15.612 1.00 89.44 209 HIS A O 1
ATOM 1714 N N . LEU A 1 210 ? -4.808 -8.375 15.815 1.00 91.25 210 LEU A N 1
ATOM 1715 C CA . LEU A 1 210 ? -4.849 -7.991 14.411 1.00 91.25 210 LEU A CA 1
ATOM 1716 C C . LEU A 1 210 ? -3.787 -6.930 14.103 1.00 91.25 210 LEU A C 1
ATOM 1718 O O . LEU A 1 210 ? -3.812 -5.810 14.618 1.00 91.25 210 LEU A O 1
ATOM 1722 N N . THR A 1 211 ? -2.883 -7.274 13.193 1.00 92.25 211 THR A N 1
ATOM 1723 C CA . THR A 1 211 ? -1.986 -6.335 12.523 1.00 92.25 211 THR A CA 1
ATOM 1724 C C . THR A 1 211 ? -2.624 -5.916 11.200 1.00 92.25 211 THR A C 1
ATOM 1726 O O . THR A 1 211 ? -2.552 -6.674 10.230 1.00 92.25 211 THR A O 1
ATOM 1729 N N . PRO A 1 212 ? -3.283 -4.746 11.133 1.00 93.06 212 PRO A N 1
ATOM 1730 C CA . PRO A 1 212 ? -3.893 -4.295 9.893 1.00 93.06 212 PRO A CA 1
ATOM 1731 C C . PRO A 1 212 ? -2.814 -3.923 8.869 1.00 93.06 212 PRO A C 1
ATOM 1733 O O . PRO A 1 212 ? -1.768 -3.366 9.209 1.00 93.06 212 PRO A O 1
ATOM 1736 N N . ILE A 1 213 ? -3.104 -4.225 7.611 1.00 92.94 213 ILE A N 1
ATOM 1737 C CA 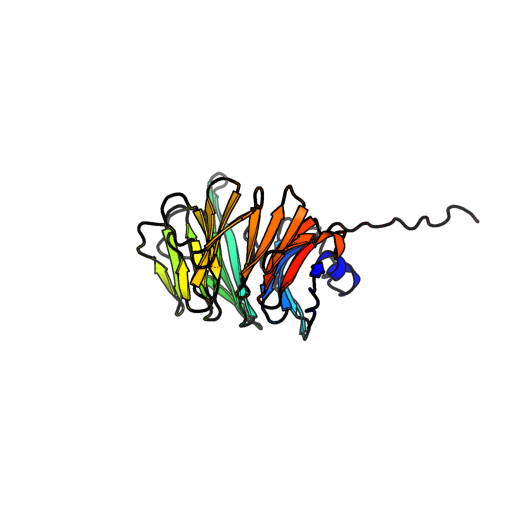. ILE A 1 213 ? -2.268 -3.975 6.436 1.00 92.94 213 ILE A CA 1
ATOM 1738 C C . ILE A 1 213 ? -2.945 -2.937 5.544 1.00 92.94 213 ILE A C 1
ATOM 1740 O O . ILE A 1 213 ? -2.307 -1.967 5.141 1.00 92.94 213 ILE A O 1
ATOM 1744 N N . ASP A 1 214 ? -4.241 -3.114 5.279 1.00 93.75 214 ASP A N 1
ATOM 1745 C CA . ASP A 1 214 ? -5.000 -2.245 4.385 1.00 93.75 214 ASP A CA 1
ATOM 1746 C C . ASP A 1 214 ? -6.445 -2.024 4.867 1.00 93.75 214 ASP A C 1
ATOM 1748 O O . ASP A 1 214 ? -6.966 -2.772 5.694 1.00 93.75 214 ASP A O 1
ATOM 1752 N N . PHE A 1 215 ? -7.076 -0.968 4.363 1.00 92.81 215 PHE A N 1
ATOM 1753 C CA . PHE A 1 215 ? -8.399 -0.488 4.717 1.00 92.81 215 PHE A CA 1
ATOM 1754 C C . PHE A 1 215 ? -9.059 0.205 3.518 1.00 92.81 215 PHE A C 1
ATOM 1756 O O . PHE A 1 215 ? -8.440 1.062 2.881 1.00 92.81 215 PHE A O 1
ATOM 1763 N N . ASN A 1 216 ? -10.320 -0.133 3.234 1.00 94.38 216 ASN A N 1
ATOM 1764 C CA . ASN A 1 216 ? -11.056 0.398 2.084 1.00 94.38 216 ASN A CA 1
ATOM 1765 C C . ASN A 1 216 ? -12.322 1.190 2.472 1.00 94.38 216 ASN A C 1
ATOM 1767 O O . ASN A 1 216 ? -12.668 1.345 3.645 1.00 94.38 216 ASN A O 1
ATOM 1771 N N . ASP A 1 217 ? -13.039 1.702 1.470 1.00 93.75 217 ASP A N 1
ATOM 1772 C CA . ASP A 1 217 ? -14.240 2.524 1.674 1.00 93.75 217 ASP A CA 1
ATOM 1773 C C . ASP A 1 217 ? -15.452 1.740 2.177 1.00 93.75 217 ASP A C 1
ATOM 1775 O O . ASP A 1 217 ? -16.428 2.336 2.630 1.00 93.75 217 ASP A O 1
ATOM 1779 N N . ASN A 1 218 ? -15.431 0.412 2.110 1.00 93.06 218 ASN A N 1
ATOM 1780 C CA . ASN A 1 218 ? -16.513 -0.420 2.632 1.00 93.06 218 ASN A CA 1
ATOM 1781 C C . ASN A 1 218 ? -16.356 -0.717 4.125 1.00 93.06 218 ASN A C 1
ATOM 1783 O O . ASN A 1 218 ? -17.174 -1.448 4.680 1.00 93.06 218 ASN A O 1
ATOM 1787 N N . GLY A 1 219 ? -15.328 -0.162 4.772 1.00 91.44 219 GLY A N 1
ATOM 1788 C CA . GLY A 1 219 ? -15.012 -0.466 6.161 1.00 91.44 219 GLY A CA 1
ATOM 1789 C C . GLY A 1 219 ? -14.288 -1.807 6.330 1.00 91.44 219 GLY A C 1
ATOM 1790 O O . GLY A 1 219 ? -14.152 -2.283 7.456 1.00 91.44 219 GLY A O 1
ATOM 1791 N N . GLN A 1 220 ? -13.854 -2.440 5.232 1.00 94.12 220 GLN A N 1
ATOM 1792 C CA . GLN A 1 220 ? -13.153 -3.720 5.283 1.00 94.12 220 GLN A CA 1
ATOM 1793 C C . GLN A 1 220 ? -11.691 -3.501 5.662 1.00 94.12 220 GLN A C 1
ATOM 1795 O O . GLN A 1 220 ? -11.055 -2.563 5.176 1.00 94.12 220 GLN A O 1
ATOM 1800 N N . ILE A 1 221 ? -11.156 -4.385 6.504 1.00 94.38 221 ILE A N 1
ATOM 1801 C CA . ILE A 1 221 ? -9.767 -4.326 6.972 1.00 94.38 221 ILE A CA 1
ATOM 1802 C C . ILE A 1 221 ? -9.067 -5.613 6.568 1.00 94.38 221 ILE A C 1
ATOM 1804 O O . ILE A 1 221 ? -9.471 -6.702 6.971 1.00 94.38 221 ILE A O 1
ATOM 1808 N N . LEU A 1 222 ? -7.993 -5.478 5.806 1.00 95.56 222 LEU A N 1
ATOM 1809 C CA . LEU A 1 222 ? -7.084 -6.566 5.478 1.00 95.56 222 LEU A CA 1
ATOM 1810 C C . LEU A 1 222 ? -5.957 -6.586 6.505 1.00 95.56 222 LEU A C 1
ATOM 1812 O O . LEU A 1 222 ? -5.399 -5.533 6.818 1.00 95.56 222 LEU A O 1
ATOM 1816 N N . GLY A 1 223 ? -5.587 -7.754 7.020 1.00 94.88 223 GLY A N 1
ATOM 1817 C CA . GLY A 1 223 ? -4.505 -7.844 7.994 1.00 94.88 223 GLY A CA 1
ATOM 1818 C C . GLY A 1 223 ? -4.049 -9.263 8.297 1.00 94.88 223 GLY A C 1
ATOM 1819 O O . GLY A 1 223 ? -4.404 -10.214 7.603 1.00 94.88 223 GLY A O 1
ATOM 1820 N N . LEU A 1 224 ? -3.244 -9.378 9.350 1.00 94.31 224 LEU A N 1
ATOM 1821 C CA . LEU A 1 224 ? -2.772 -10.642 9.912 1.00 94.31 224 LEU A CA 1
ATOM 1822 C C . LEU A 1 224 ? -3.278 -10.787 11.345 1.00 94.31 224 LEU A C 1
ATOM 1824 O O . LEU A 1 224 ? -3.089 -9.874 12.150 1.00 94.31 224 LEU A O 1
ATOM 1828 N N . LEU A 1 225 ? -3.879 -11.928 11.664 1.00 93.50 225 LEU A N 1
ATOM 1829 C CA . LEU A 1 225 ? -4.258 -12.318 13.019 1.00 93.50 225 LEU A CA 1
ATOM 1830 C C . LEU A 1 225 ? -3.397 -13.510 13.425 1.00 93.50 225 LEU A C 1
ATOM 1832 O O . LEU A 1 225 ? -3.579 -14.590 12.876 1.00 93.50 225 LEU A O 1
ATOM 1836 N N . ASP A 1 226 ? -2.438 -13.299 14.331 1.00 92.69 226 ASP A N 1
ATOM 1837 C CA . ASP A 1 226 ? -1.443 -14.319 14.706 1.00 92.69 226 ASP A CA 1
ATOM 1838 C C . ASP A 1 226 ? -0.810 -14.997 13.467 1.00 92.69 226 ASP A C 1
ATOM 1840 O O . ASP A 1 226 ? -0.786 -16.217 13.336 1.00 92.69 226 ASP A O 1
ATOM 1844 N N . ASP A 1 227 ? -0.349 -14.167 12.522 1.00 92.69 227 ASP A N 1
ATOM 1845 C CA . ASP A 1 227 ? 0.231 -14.546 11.221 1.00 92.69 227 ASP A CA 1
ATOM 1846 C C . ASP A 1 227 ? -0.728 -15.206 10.210 1.00 92.69 227 ASP A C 1
ATOM 1848 O O . ASP A 1 227 ? -0.315 -15.535 9.098 1.00 92.69 227 ASP A O 1
ATOM 1852 N N . ILE A 1 228 ? -2.022 -15.326 10.526 1.00 94.94 228 ILE A N 1
ATOM 1853 C CA . ILE A 1 228 ? -3.049 -15.810 9.595 1.00 94.94 228 ILE A CA 1
ATOM 1854 C C . ILE A 1 228 ? -3.615 -14.629 8.787 1.00 94.94 228 ILE A C 1
ATOM 1856 O O . ILE A 1 228 ? -4.122 -13.673 9.384 1.00 94.94 228 ILE A O 1
ATOM 1860 N N . PRO A 1 229 ? -3.575 -14.666 7.441 1.00 95.75 229 PRO A N 1
ATOM 1861 C CA . PRO A 1 229 ? -4.241 -13.685 6.589 1.00 95.75 229 PRO A CA 1
ATOM 1862 C C . PRO A 1 229 ? -5.747 -13.629 6.835 1.00 95.75 229 PRO A C 1
ATOM 1864 O O . PRO A 1 229 ? -6.464 -14.600 6.590 1.00 95.75 229 PRO A O 1
ATOM 1867 N N . ILE A 1 230 ? -6.237 -12.467 7.265 1.00 96.00 230 ILE A N 1
ATOM 1868 C CA . ILE A 1 230 ? -7.657 -12.252 7.529 1.00 96.00 230 ILE A CA 1
ATOM 1869 C C . ILE A 1 230 ? -8.207 -11.018 6.818 1.00 96.00 230 ILE A C 1
ATOM 1871 O O . ILE A 1 230 ? -7.521 -10.008 6.642 1.00 96.00 230 ILE A O 1
ATOM 1875 N N . LEU A 1 231 ? -9.487 -11.098 6.463 1.00 95.62 231 LEU A N 1
ATOM 1876 C CA . LEU A 1 231 ? -10.311 -9.960 6.080 1.00 95.62 231 LEU A CA 1
ATOM 1877 C C . LEU A 1 231 ? -11.390 -9.764 7.142 1.00 95.62 231 LEU A C 1
ATOM 1879 O O . LEU A 1 231 ? -12.209 -10.650 7.376 1.00 95.62 231 LEU A O 1
ATOM 1883 N N . TYR A 1 232 ? -11.407 -8.600 7.774 1.00 94.12 232 TYR A N 1
ATOM 1884 C CA . TYR A 1 232 ? -12.563 -8.156 8.537 1.00 94.12 232 TYR A CA 1
ATOM 1885 C C . TYR A 1 232 ? -13.567 -7.486 7.597 1.00 94.12 232 TYR A C 1
ATOM 1887 O O . TYR A 1 232 ? -13.215 -6.533 6.900 1.00 94.12 232 TYR A O 1
ATOM 1895 N N . ASP A 1 233 ? -14.816 -7.946 7.614 1.00 92.94 233 ASP A N 1
ATOM 1896 C CA . ASP A 1 233 ? -15.930 -7.349 6.875 1.00 92.94 233 ASP A CA 1
ATOM 1897 C C . ASP A 1 233 ? -17.203 -7.373 7.732 1.00 92.94 233 ASP A C 1
ATOM 1899 O O . ASP A 1 233 ? -17.679 -8.439 8.129 1.00 92.94 233 ASP A O 1
ATOM 1903 N N . LYS A 1 234 ? -17.747 -6.188 8.041 1.00 89.44 234 LYS A N 1
ATOM 1904 C CA . LYS A 1 234 ? -19.035 -5.995 8.744 1.00 89.44 234 LYS A CA 1
ATOM 1905 C C . LYS A 1 234 ? -19.220 -6.888 9.982 1.00 89.44 234 LYS A C 1
ATOM 1907 O O . LYS A 1 234 ? -20.250 -7.539 10.146 1.00 89.44 234 LYS A O 1
ATOM 1912 N N . GLY A 1 235 ? -18.222 -6.923 10.862 1.00 89.00 235 GLY A N 1
ATOM 1913 C CA . GLY A 1 235 ? -18.280 -7.682 12.117 1.00 89.00 235 GLY A CA 1
ATOM 1914 C C . GLY A 1 235 ? -17.798 -9.130 12.015 1.00 89.00 235 GLY A C 1
ATOM 1915 O O . GLY A 1 235 ? -17.725 -9.806 13.036 1.00 89.00 235 GLY A O 1
ATOM 1916 N N . SER A 1 236 ? -17.451 -9.610 10.819 1.00 92.00 236 SER A N 1
ATOM 1917 C CA . SER A 1 236 ? -16.974 -10.979 10.599 1.00 92.00 236 SER A CA 1
ATOM 1918 C C . SER A 1 236 ? -15.487 -10.996 10.265 1.00 92.00 236 SER A C 1
ATOM 1920 O O . SER A 1 236 ? -15.026 -10.194 9.457 1.00 92.00 236 SER A O 1
ATOM 1922 N N . LEU A 1 237 ? -14.746 -11.930 10.865 1.00 94.12 237 LEU A N 1
ATOM 1923 C CA . LEU A 1 237 ? -13.369 -12.247 10.487 1.00 94.12 237 LEU A CA 1
ATOM 1924 C C . LEU A 1 237 ? -13.390 -13.423 9.514 1.00 94.12 237 LEU A C 1
ATOM 1926 O O . LEU A 1 237 ? -13.911 -14.491 9.831 1.00 94.12 237 LEU A O 1
ATOM 1930 N N . ILE A 1 238 ? -12.836 -13.211 8.329 1.00 95.50 238 ILE A N 1
ATOM 1931 C CA . ILE A 1 238 ? -12.777 -14.190 7.251 1.00 95.50 238 ILE A CA 1
ATOM 1932 C C . ILE A 1 238 ? -11.329 -14.647 7.124 1.00 95.50 238 ILE A C 1
ATOM 1934 O O . ILE A 1 238 ? -10.457 -13.847 6.785 1.00 95.50 238 ILE A O 1
ATOM 1938 N N . ASP A 1 239 ? -11.081 -15.929 7.381 1.00 95.69 239 ASP A N 1
ATOM 1939 C CA . ASP A 1 239 ? -9.787 -16.561 7.127 1.00 95.69 239 ASP A CA 1
ATOM 1940 C C . ASP A 1 239 ? -9.573 -16.700 5.614 1.00 95.69 239 ASP A C 1
ATOM 1942 O O . ASP A 1 239 ? -10.255 -17.466 4.925 1.00 95.69 239 ASP A O 1
ATOM 1946 N N . LEU A 1 240 ? -8.616 -15.940 5.085 1.00 94.88 240 LEU A N 1
ATOM 1947 C CA . LEU A 1 240 ? -8.333 -15.920 3.655 1.00 94.88 240 LEU A CA 1
ATOM 1948 C C . LEU A 1 240 ? -7.656 -17.209 3.184 1.00 94.88 240 LEU A C 1
ATOM 1950 O O . LEU A 1 240 ? -7.746 -17.526 1.999 1.00 94.88 240 LEU A O 1
ATOM 1954 N N . THR A 1 241 ? -7.050 -17.992 4.081 1.00 92.44 241 THR A N 1
ATOM 1955 C CA . THR A 1 241 ? -6.441 -19.286 3.738 1.00 92.44 241 THR A CA 1
ATOM 1956 C C . THR A 1 241 ? -7.488 -20.343 3.380 1.00 92.44 241 THR A C 1
ATOM 1958 O O . THR A 1 241 ? -7.193 -21.286 2.652 1.00 92.44 241 THR A O 1
ATOM 1961 N N . THR A 1 242 ? -8.751 -20.146 3.775 1.00 91.56 242 THR A N 1
ATOM 1962 C CA . THR A 1 242 ? -9.861 -21.006 3.330 1.00 91.56 242 THR A CA 1
ATOM 1963 C C . THR A 1 242 ? -10.129 -20.861 1.826 1.00 91.56 242 THR A C 1
ATOM 1965 O O . THR A 1 242 ? -10.485 -21.831 1.159 1.00 91.56 242 THR A O 1
ATOM 1968 N N . TYR A 1 243 ? -9.937 -19.659 1.275 1.00 89.12 243 TYR A N 1
ATOM 1969 C CA . TYR A 1 243 ? -10.194 -19.345 -0.138 1.00 89.12 243 TYR A CA 1
ATOM 1970 C C . TYR A 1 243 ? -8.923 -19.364 -0.987 1.00 89.12 243 TYR A C 1
ATOM 1972 O O . TYR A 1 243 ? -8.960 -19.654 -2.180 1.00 89.12 243 TYR A O 1
ATOM 1980 N N . ALA A 1 244 ? -7.791 -19.065 -0.359 1.00 88.25 244 ALA A N 1
ATOM 1981 C CA . ALA A 1 244 ? -6.474 -19.035 -0.957 1.00 88.25 244 ALA A CA 1
ATOM 1982 C C . ALA A 1 244 ? -5.478 -19.749 -0.029 1.00 88.25 244 ALA A C 1
ATOM 1984 O O . ALA A 1 244 ? -4.702 -19.082 0.655 1.00 88.25 244 ALA A O 1
ATOM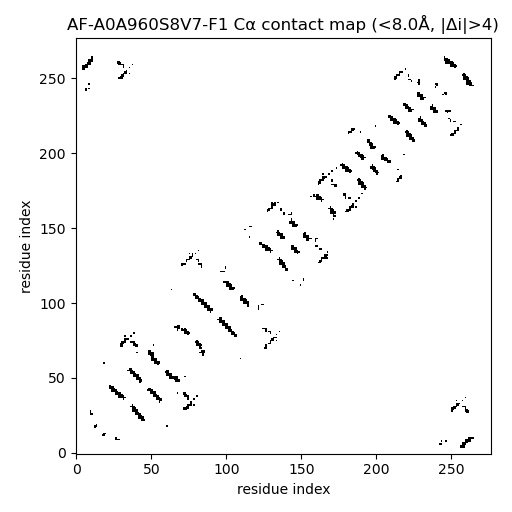 1985 N N . PRO A 1 245 ? -5.452 -21.096 -0.011 1.00 87.62 245 PRO A N 1
ATOM 1986 C CA . PRO A 1 245 ? -4.643 -21.873 0.939 1.00 87.62 245 PRO A CA 1
ATOM 1987 C C . PRO A 1 245 ? -3.142 -21.599 0.884 1.00 87.62 245 PRO A C 1
ATOM 1989 O O . PRO A 1 245 ? -2.413 -21.887 1.826 1.00 87.62 245 PRO A O 1
ATOM 1992 N N . THR A 1 246 ? -2.665 -21.058 -0.233 1.00 89.12 246 THR A N 1
ATOM 1993 C CA . THR A 1 246 ? -1.262 -20.702 -0.429 1.00 89.12 246 THR A CA 1
ATOM 1994 C C . THR A 1 246 ? -0.952 -19.247 -0.088 1.00 89.12 246 THR A C 1
ATOM 1996 O O . THR A 1 246 ? 0.223 -18.893 -0.112 1.00 89.12 246 THR A O 1
ATOM 1999 N N . LEU A 1 247 ? -1.951 -18.391 0.173 1.00 88.00 247 LEU A N 1
ATOM 2000 C CA . LEU A 1 247 ? -1.737 -16.990 0.544 1.00 88.00 247 LEU A CA 1
ATOM 2001 C C . LEU A 1 247 ? -1.012 -16.932 1.886 1.00 88.00 247 LEU A C 1
ATOM 2003 O O . LEU A 1 247 ? -1.517 -17.418 2.891 1.00 88.00 247 LEU A O 1
ATOM 2007 N N . THR A 1 248 ? 0.154 -16.297 1.902 1.00 88.50 248 THR A N 1
ATOM 2008 C CA . THR A 1 248 ? 0.937 -16.128 3.130 1.00 88.50 248 THR A CA 1
ATOM 2009 C C . THR A 1 248 ? 0.902 -14.701 3.630 1.00 88.50 248 THR A C 1
ATOM 2011 O O . THR A 1 248 ? 0.889 -14.462 4.831 1.00 88.50 248 THR A O 1
ATOM 2014 N N . THR A 1 249 ? 0.930 -13.728 2.720 1.00 91.62 249 THR A N 1
ATOM 2015 C CA . THR A 1 249 ? 1.059 -12.323 3.105 1.00 91.62 249 THR A CA 1
ATOM 2016 C C . THR A 1 249 ? 0.231 -11.461 2.166 1.00 91.62 249 THR A C 1
ATOM 2018 O O . THR A 1 249 ? 0.676 -11.195 1.046 1.00 91.62 249 THR A O 1
ATOM 2021 N N . PRO A 1 250 ? -0.974 -11.037 2.580 1.00 94.31 250 PRO A N 1
ATOM 2022 C CA . PRO A 1 250 ? -1.728 -10.048 1.833 1.00 94.31 250 PRO A CA 1
ATOM 2023 C C . PRO A 1 250 ? -0.968 -8.717 1.827 1.00 94.31 250 PRO A C 1
ATOM 2025 O O . PRO A 1 250 ? -0.244 -8.405 2.770 1.00 94.31 250 PRO A O 1
ATOM 2028 N N . THR A 1 251 ? -1.106 -7.936 0.761 1.00 94.56 251 THR A N 1
ATOM 2029 C CA . THR A 1 251 ? -0.369 -6.673 0.600 1.00 94.56 251 THR A CA 1
ATOM 2030 C C . THR A 1 251 ? -1.278 -5.485 0.342 1.00 94.56 251 THR A C 1
ATOM 2032 O O . THR A 1 251 ? -0.938 -4.391 0.780 1.00 94.56 251 THR A O 1
ATOM 2035 N N . ALA A 1 252 ? -2.411 -5.682 -0.340 1.00 95.81 252 ALA A N 1
ATOM 2036 C CA . ALA A 1 252 ? -3.352 -4.602 -0.617 1.00 95.81 252 ALA A CA 1
ATOM 2037 C C . ALA A 1 252 ? -4.788 -5.092 -0.849 1.00 95.81 252 ALA A C 1
ATOM 2039 O O . ALA A 1 252 ? -5.017 -6.252 -1.208 1.00 95.81 252 ALA A O 1
ATOM 2040 N N . LEU A 1 253 ? -5.727 -4.171 -0.640 1.00 95.81 253 LEU A N 1
ATOM 2041 C CA . LEU A 1 253 ? -7.176 -4.319 -0.730 1.00 95.81 253 LEU A CA 1
ATOM 2042 C C . LEU A 1 253 ? -7.757 -3.142 -1.528 1.00 95.81 253 LEU A C 1
ATOM 2044 O O . LEU A 1 253 ? -7.545 -1.988 -1.161 1.00 95.81 253 LEU A O 1
ATOM 2048 N N . ASN A 1 254 ? -8.561 -3.412 -2.559 1.00 95.56 254 ASN A N 1
ATOM 2049 C CA . ASN A 1 254 ? -9.314 -2.358 -3.255 1.00 95.56 254 ASN A CA 1
ATOM 2050 C C . ASN A 1 254 ? -10.739 -2.181 -2.680 1.00 95.56 254 ASN A C 1
ATOM 2052 O O . ASN A 1 254 ? -11.194 -2.946 -1.825 1.00 95.56 254 ASN A O 1
ATOM 2056 N N . ASN A 1 255 ? -11.499 -1.193 -3.167 1.00 95.31 255 ASN A N 1
ATOM 2057 C CA . ASN A 1 255 ? -12.883 -0.947 -2.729 1.00 95.31 255 ASN A CA 1
ATOM 2058 C C . ASN A 1 255 ? -13.894 -1.986 -3.230 1.00 95.31 255 ASN A C 1
ATOM 2060 O O . ASN A 1 255 ? -15.064 -1.933 -2.852 1.00 95.31 255 ASN A O 1
ATOM 2064 N N . ARG A 1 256 ? -13.490 -2.916 -4.094 1.00 94.94 256 ARG A N 1
ATOM 2065 C CA . ARG A 1 256 ? -14.342 -4.030 -4.526 1.00 94.94 256 ARG A CA 1
ATOM 2066 C C . ARG A 1 256 ? -14.235 -5.234 -3.595 1.00 94.94 256 ARG A C 1
ATOM 2068 O O . ARG A 1 256 ? -15.033 -6.156 -3.725 1.00 94.94 256 ARG A O 1
ATOM 2075 N N . GLY A 1 257 ? -13.294 -5.205 -2.651 1.00 94.50 257 GLY A N 1
ATOM 2076 C CA . GLY A 1 257 ? -12.971 -6.349 -1.807 1.00 94.50 257 GLY A CA 1
ATOM 2077 C C . GLY A 1 257 ? -11.983 -7.315 -2.463 1.00 94.50 257 GLY A C 1
ATOM 2078 O O . GLY A 1 257 ? -11.798 -8.416 -1.950 1.00 94.50 257 GLY A O 1
ATOM 2079 N N . ASP A 1 258 ? -11.363 -6.928 -3.583 1.00 95.19 258 ASP A N 1
ATOM 2080 C CA . ASP A 1 258 ? -10.313 -7.728 -4.203 1.00 95.19 258 ASP A CA 1
ATOM 2081 C C . ASP A 1 258 ? -9.010 -7.549 -3.425 1.00 95.19 258 ASP A C 1
ATOM 2083 O O . ASP A 1 258 ? -8.642 -6.437 -3.031 1.00 95.19 258 ASP A O 1
ATOM 2087 N N . ILE A 1 259 ? -8.307 -8.660 -3.227 1.00 95.00 259 ILE A N 1
ATOM 2088 C CA . ILE A 1 259 ? -7.082 -8.719 -2.430 1.00 95.00 259 ILE A CA 1
ATOM 2089 C C . ILE A 1 259 ? -5.936 -9.195 -3.312 1.00 95.00 259 ILE A C 1
ATOM 2091 O O . ILE A 1 259 ? -6.088 -10.155 -4.070 1.00 95.00 259 ILE A O 1
ATOM 2095 N N . VAL A 1 260 ? -4.773 -8.564 -3.158 1.00 93.44 260 VAL A N 1
ATOM 2096 C CA . VAL A 1 260 ? -3.501 -9.058 -3.700 1.00 93.44 260 VAL A CA 1
ATOM 2097 C C . VAL A 1 260 ? -2.529 -9.391 -2.580 1.00 93.44 260 VAL A C 1
ATOM 2099 O O . VAL A 1 260 ? -2.586 -8.817 -1.490 1.00 93.44 260 VAL A O 1
ATOM 2102 N N . GLY A 1 261 ? -1.628 -10.331 -2.851 1.00 91.56 261 GLY A N 1
ATOM 2103 C CA . GLY A 1 261 ? -0.593 -10.720 -1.906 1.00 91.56 261 GLY A CA 1
ATOM 2104 C C . GLY A 1 261 ? 0.351 -11.793 -2.430 1.00 91.56 261 GLY A C 1
ATOM 2105 O O . GLY A 1 261 ? 0.228 -12.281 -3.559 1.00 91.56 261 GLY A O 1
ATOM 2106 N N . ASN A 1 262 ? 1.293 -12.159 -1.567 1.00 87.94 262 ASN A N 1
ATOM 2107 C CA . ASN A 1 262 ? 2.268 -13.210 -1.811 1.00 87.94 262 ASN A CA 1
ATOM 2108 C C . ASN A 1 262 ? 1.683 -14.573 -1.446 1.00 87.94 262 ASN A C 1
ATOM 2110 O O . ASN A 1 262 ? 1.012 -14.718 -0.420 1.00 87.94 262 ASN A O 1
ATOM 2114 N N . ALA A 1 263 ? 1.988 -15.576 -2.266 1.00 85.75 263 ALA A N 1
ATOM 2115 C CA . ALA A 1 263 ? 1.596 -16.951 -2.012 1.00 85.75 263 ALA A CA 1
ATOM 2116 C C . ALA A 1 263 ? 2.749 -17.937 -2.228 1.00 85.75 263 ALA A C 1
ATOM 2118 O O . ALA A 1 263 ? 3.593 -17.742 -3.106 1.00 85.75 263 ALA A O 1
ATOM 2119 N N . LEU A 1 264 ? 2.760 -19.021 -1.454 1.00 82.75 264 LEU A N 1
ATOM 2120 C CA . LEU A 1 264 ? 3.707 -20.120 -1.626 1.00 82.75 264 LEU A CA 1
ATOM 2121 C C . LEU A 1 264 ? 3.327 -20.967 -2.841 1.00 82.75 264 LEU A C 1
ATOM 2123 O O . LEU A 1 264 ? 2.223 -21.504 -2.918 1.00 82.75 264 LEU A O 1
ATOM 2127 N N . LEU A 1 265 ? 4.265 -21.138 -3.774 1.00 71.75 265 LEU A N 1
ATOM 2128 C CA . LEU A 1 265 ? 4.111 -22.120 -4.840 1.00 71.75 265 LEU A CA 1
ATOM 2129 C C . LEU A 1 265 ? 4.514 -23.497 -4.314 1.00 71.75 265 LEU A C 1
ATOM 2131 O O . LEU A 1 265 ? 5.696 -23.784 -4.132 1.00 71.75 265 LEU A O 1
ATOM 2135 N N . LEU A 1 266 ? 3.536 -24.375 -4.116 1.00 72.88 266 LEU A N 1
ATOM 2136 C CA . LEU A 1 266 ? 3.810 -25.797 -3.945 1.00 72.88 266 LEU A CA 1
ATOM 2137 C C . LEU A 1 266 ? 4.074 -26.403 -5.326 1.00 72.88 266 LEU A C 1
ATOM 2139 O O . LEU A 1 266 ? 3.159 -26.887 -5.989 1.00 72.88 266 LEU A O 1
ATOM 2143 N N . ILE A 1 267 ? 5.335 -26.376 -5.768 1.00 70.25 267 ILE A N 1
ATOM 2144 C CA . ILE A 1 267 ? 5.759 -27.174 -6.921 1.00 70.25 267 ILE A CA 1
ATOM 2145 C C . ILE A 1 267 ? 5.728 -28.632 -6.469 1.00 70.25 267 ILE A C 1
ATOM 2147 O O . ILE A 1 267 ? 6.670 -29.125 -5.845 1.00 70.25 267 ILE A O 1
ATOM 2151 N N . ARG A 1 268 ? 4.634 -29.340 -6.766 1.00 66.75 268 ARG A N 1
ATOM 2152 C CA . ARG A 1 268 ? 4.661 -30.800 -6.721 1.00 66.75 268 ARG A CA 1
ATOM 2153 C C . ARG A 1 268 ? 5.618 -31.230 -7.818 1.00 66.75 268 ARG A C 1
ATOM 2155 O O . ARG A 1 268 ? 5.289 -31.126 -8.996 1.00 66.75 268 ARG A O 1
ATOM 2162 N N . LYS A 1 269 ? 6.819 -31.659 -7.429 1.00 65.75 269 LYS A N 1
ATOM 2163 C CA . LYS A 1 269 ? 7.702 -32.401 -8.323 1.00 65.75 269 LYS A CA 1
ATOM 2164 C C . LYS A 1 269 ? 6.847 -33.561 -8.824 1.00 65.75 269 LYS A C 1
ATOM 2166 O O . LYS A 1 269 ? 6.418 -34.372 -8.007 1.00 65.75 269 LYS A O 1
ATOM 2171 N N . SER A 1 270 ? 6.476 -33.565 -10.105 1.00 65.50 270 SER A N 1
ATOM 2172 C CA . SER A 1 270 ? 5.783 -34.720 -10.656 1.00 65.50 270 SER A CA 1
ATOM 2173 C C . SER A 1 270 ? 6.709 -35.895 -10.399 1.00 65.50 270 SER A C 1
ATOM 2175 O O . SER A 1 270 ? 7.867 -35.859 -10.826 1.00 65.50 270 SER A O 1
ATOM 2177 N N . GLU A 1 271 ? 6.240 -36.877 -9.638 1.00 62.81 271 GLU A N 1
ATOM 2178 C CA . GLU A 1 271 ? 6.907 -38.164 -9.491 1.00 62.81 271 GLU A CA 1
ATOM 2179 C C . GLU A 1 271 ? 6.846 -38.840 -10.865 1.00 62.81 271 GLU A C 1
ATOM 2181 O O . GLU A 1 271 ? 5.978 -39.652 -11.165 1.00 62.81 271 GLU A O 1
ATOM 2186 N N . GLY A 1 272 ? 7.710 -38.383 -11.768 1.00 60.34 272 GLY A N 1
ATOM 2187 C CA . GLY A 1 272 ? 7.945 -38.996 -13.055 1.00 60.34 272 GLY A CA 1
ATOM 2188 C C . GLY A 1 272 ? 8.772 -40.240 -12.809 1.00 60.34 272 GLY A C 1
ATOM 2189 O O . GLY A 1 272 ? 9.983 -40.135 -12.655 1.00 60.34 272 GLY A O 1
ATOM 2190 N N . SER A 1 273 ? 8.076 -41.371 -12.706 1.00 56.69 273 SER A N 1
ATOM 2191 C CA . SER A 1 273 ? 8.447 -42.649 -13.320 1.00 56.69 273 SER A CA 1
ATOM 2192 C C . SER A 1 273 ? 9.945 -42.821 -13.624 1.00 56.69 273 SER A C 1
ATOM 2194 O O . SER A 1 273 ? 10.372 -42.719 -14.775 1.00 56.69 273 SER A O 1
ATOM 2196 N N . GLU A 1 274 ? 10.741 -43.119 -12.597 1.00 56.88 274 GLU A N 1
ATOM 2197 C CA . GLU A 1 274 ? 11.944 -43.930 -12.781 1.00 56.88 274 GLU A CA 1
ATOM 2198 C C . GLU A 1 274 ? 11.478 -45.375 -12.993 1.00 56.88 274 GLU A C 1
ATOM 2200 O O . GLU A 1 274 ? 11.125 -46.063 -12.038 1.00 56.88 274 GLU A O 1
ATOM 2205 N N . GLY A 1 275 ? 11.409 -45.824 -14.244 1.00 60.41 275 GLY A N 1
ATOM 2206 C CA . GLY A 1 275 ? 11.123 -47.224 -14.556 1.00 60.41 275 GLY A CA 1
ATOM 2207 C C . GLY A 1 275 ? 10.504 -47.406 -15.931 1.00 60.41 275 GLY A C 1
ATOM 2208 O O . GLY A 1 275 ? 9.287 -47.331 -16.052 1.00 60.41 275 GLY A O 1
ATOM 2209 N N . ASP A 1 276 ? 11.361 -47.550 -16.946 1.00 48.09 276 ASP A N 1
ATOM 2210 C CA . ASP A 1 276 ? 11.280 -48.562 -18.018 1.00 48.09 276 ASP A CA 1
ATOM 2211 C C . ASP A 1 276 ? 12.113 -48.108 -19.236 1.00 48.09 276 ASP A C 1
ATOM 2213 O O . ASP A 1 276 ? 11.619 -47.453 -20.157 1.00 48.09 276 ASP A O 1
ATOM 2217 N N . LEU A 1 277 ? 13.402 -48.470 -19.219 1.00 54.41 277 LEU A N 1
ATOM 2218 C CA . LEU A 1 277 ? 14.246 -48.693 -20.400 1.00 54.41 277 LEU A CA 1
ATOM 2219 C C . LEU A 1 277 ? 15.026 -49.993 -20.201 1.00 54.41 277 LEU A C 1
ATOM 2221 O O . LEU A 1 277 ? 15.530 -50.194 -19.072 1.00 54.41 277 LEU A O 1
#

Radius of gyration: 20.15 Å; Cα contacts (8 Å, |Δi|>4): 636; chains: 1; bounding box: 62×71×44 Å

pLDDT: mean 82.78, std 14.14, range [37.81, 96.31]

Secondary structure (DSSP, 8-state):
------EEEHHHHHHHS----TTEEEEEEEEE-TT--EEEEEEETT-S-EEEEEEETTTEEEEEEEEE-S---EE-TT--EEEEEEEEEEEETTEEEEEEEEEEE-SS-EEEEE--TT----PPPEEEEE-TT--EEEEETTEEEEEETTEEEEE--SS---EE-TT--EE---STT-EEEEE-TTS-EEEEETTTEEEETTEEEE-TTEEEEEE-TTS-EEEEETTEEEEEETTEEEEGGGT-TTEEEEEEE-TTS-EEEEE--------------

Mean predicted aligned error: 7.6 Å